Protein AF-A0AA38P451-F1 (afdb_monomer)

Solvent-accessible surface area (backbone atoms only — not comparable to full-atom values): 17849 Å² total; per-residue (Å²): 144,87,52,77,63,61,54,52,53,52,52,49,55,50,51,48,56,51,70,78,60,70,66,80,88,66,75,86,63,81,82,64,40,100,78,74,41,92,85,37,67,69,51,51,56,48,50,52,54,48,53,53,48,52,52,51,50,52,49,45,49,50,63,69,49,49,50,58,49,54,54,51,51,54,50,50,55,52,52,53,53,51,52,54,52,50,53,53,50,53,54,52,50,54,56,61,65,61,67,80,66,78,64,89,70,54,76,65,60,55,50,52,52,51,53,51,51,52,52,51,50,53,53,50,53,50,52,51,52,50,50,50,52,51,48,53,53,49,50,56,51,50,52,51,53,50,52,54,49,53,51,51,52,53,51,50,53,51,53,51,52,53,49,52,53,50,51,51,55,52,50,54,54,51,51,52,49,53,53,50,51,53,52,51,52,50,49,66,64,46,50,60,56,51,51,51,48,52,52,50,52,51,51,51,51,52,52,50,51,50,51,52,51,52,50,52,50,51,51,53,52,51,51,50,53,50,50,52,51,51,52,58,51,60,77,72,62,61,84,78,53,56,59,60,48,50,54,51,50,50,53,52,52,52,54,48,52,52,51,51,51,54,48,52,51,53,52,49,53,53,50,53,55,49,53,52,53,51,53,52,50,50,53,52,52,51,52,52,50,51,53,50,49,61,66,42,53,70,63,73,67,50,71,53,70,68,54,54,52,48,53,54,52,54,54,58,63,74,76,111

Organism: NCBI:txid153919

pLDDT: mean 81.7, std 15.9, range [42.28, 98.38]

Foldseek 3Di:
DDDPVVVVVVVVVVVVVVVVDDDDPDDPDPPQDPVNDPPDPVVVVVVVVVVVVVVVVVCCCVPVPVVVVVVVVVVVVVVVVVVVVVVVVVVVVVVVVVVPPPDPDDPVVVVVVVVVVVVVVVVVVVVVVVVVVVVVVVVVVVVVVVVVVVVVVVVVVVVVVVVVVVVVVVVVVVVVVVVVVVVVVVCVVCVVVVVVVVVVVVVVVVVVVVVVVVVVVVVVVVVVVVVVVVVVVVVPDDDVCVVVVVVVVVVVVVVVVVVVVVVVVVVVVVVVVVVVVVVVVVVVVVVVVVVVVVVCVVVVPPPPVVVVVVVVVVVVVVVD

Structure (mmCIF, N/CA/C/O backbone):
data_AF-A0AA38P451-F1
#
_entry.id   AF-A0AA38P451-F1
#
loop_
_atom_site.group_PDB
_atom_site.id
_atom_site.type_symbol
_atom_site.label_atom_id
_atom_site.label_alt_id
_atom_site.label_comp_id
_atom_site.label_asym_id
_atom_site.label_entity_id
_atom_site.label_seq_id
_atom_site.pdbx_PDB_ins_code
_atom_site.Cartn_x
_atom_site.Cartn_y
_atom_site.Cartn_z
_atom_site.occupancy
_atom_site.B_iso_or_equiv
_atom_site.auth_seq_id
_atom_site.auth_comp_id
_atom_site.auth_asym_id
_atom_site.auth_atom_id
_atom_site.pdbx_PDB_model_num
ATOM 1 N N . MET A 1 1 ? 53.266 7.407 -30.461 1.00 44.53 1 MET A N 1
ATOM 2 C CA . MET A 1 1 ? 52.003 6.671 -30.264 1.00 44.53 1 MET A CA 1
ATOM 3 C C . MET A 1 1 ? 51.045 7.228 -31.300 1.00 44.53 1 MET A C 1
ATOM 5 O O . MET A 1 1 ? 50.322 8.163 -31.000 1.00 44.53 1 MET A O 1
ATOM 9 N N . ASN A 1 2 ? 51.196 6.795 -32.555 1.00 46.75 2 ASN A N 1
ATOM 10 C CA . ASN A 1 2 ? 50.625 7.483 -33.723 1.00 46.75 2 ASN A CA 1
ATOM 11 C C . ASN A 1 2 ? 49.928 6.489 -34.673 1.00 46.75 2 ASN A C 1
ATOM 13 O O . ASN A 1 2 ? 49.938 6.703 -35.883 1.00 46.75 2 ASN A O 1
ATOM 17 N N . SER A 1 3 ? 49.383 5.380 -34.161 1.00 48.97 3 SER A N 1
ATOM 18 C CA . SER A 1 3 ? 48.507 4.520 -34.958 1.00 48.97 3 SER A CA 1
ATOM 19 C C . SER A 1 3 ? 47.044 4.849 -34.637 1.00 48.97 3 SER A C 1
ATOM 21 O O . SER A 1 3 ? 46.688 4.892 -33.459 1.00 48.97 3 SER A O 1
ATOM 23 N N . PRO A 1 4 ? 46.167 5.055 -35.635 1.00 56.78 4 PRO A N 1
ATOM 24 C CA . PRO A 1 4 ? 44.724 5.192 -35.414 1.00 56.78 4 PRO A CA 1
ATOM 25 C C . PRO A 1 4 ? 44.089 3.946 -34.764 1.00 56.78 4 PRO A C 1
ATOM 27 O O . PRO A 1 4 ? 42.971 4.025 -34.255 1.00 56.78 4 PRO A O 1
ATOM 30 N N . GLU A 1 5 ? 44.791 2.810 -34.747 1.00 63.78 5 GLU A N 1
ATOM 31 C CA . GLU A 1 5 ? 44.380 1.605 -34.016 1.00 63.78 5 GLU A CA 1
ATOM 32 C C . GLU A 1 5 ? 44.553 1.760 -32.497 1.00 63.78 5 GLU A C 1
ATOM 34 O O . GLU A 1 5 ? 43.654 1.374 -31.753 1.00 63.78 5 GLU A O 1
ATOM 39 N N . ASP A 1 6 ? 45.613 2.440 -32.042 1.00 59.38 6 ASP A N 1
ATOM 40 C CA . ASP A 1 6 ? 45.853 2.700 -30.614 1.00 59.38 6 ASP A CA 1
ATOM 41 C C . ASP A 1 6 ? 44.734 3.577 -30.020 1.00 59.38 6 ASP A C 1
ATOM 43 O O . ASP A 1 6 ? 44.313 3.394 -28.879 1.00 59.38 6 ASP A O 1
ATOM 47 N N . LEU A 1 7 ? 44.204 4.518 -30.813 1.00 58.81 7 LEU A N 1
ATOM 48 C CA . LEU A 1 7 ? 43.114 5.402 -30.394 1.00 58.81 7 LEU A CA 1
ATOM 49 C C . LEU A 1 7 ? 41.785 4.644 -30.260 1.00 58.81 7 LEU A C 1
ATOM 51 O O . LEU A 1 7 ? 41.026 4.889 -29.324 1.00 58.81 7 LEU A O 1
ATOM 55 N N . LYS A 1 8 ? 41.507 3.703 -31.172 1.00 68.31 8 LYS A N 1
ATOM 56 C CA . LYS A 1 8 ? 40.307 2.854 -31.108 1.00 68.31 8 LYS A CA 1
ATOM 57 C C . LYS A 1 8 ? 40.339 1.931 -29.897 1.00 68.31 8 LYS A C 1
ATOM 59 O O . LYS A 1 8 ? 39.314 1.759 -29.245 1.00 68.31 8 LYS A O 1
ATOM 64 N N . GLU A 1 9 ? 41.503 1.375 -29.585 1.00 69.62 9 GLU A N 1
ATOM 65 C CA . GLU A 1 9 ? 41.669 0.497 -28.430 1.00 69.62 9 GLU A CA 1
ATOM 66 C C . GLU A 1 9 ? 41.493 1.256 -27.109 1.00 69.62 9 GLU A C 1
ATOM 68 O O . GLU A 1 9 ? 40.793 0.787 -26.214 1.00 69.62 9 GLU A O 1
ATOM 73 N N . VAL A 1 10 ? 42.021 2.479 -27.021 1.00 68.88 10 VAL A N 1
ATOM 74 C CA . VAL A 1 10 ? 41.801 3.366 -25.871 1.00 68.88 10 VAL A CA 1
ATOM 75 C C . VAL A 1 10 ? 40.313 3.721 -25.730 1.00 68.88 10 VAL A C 1
ATOM 77 O O . VAL A 1 10 ? 39.751 3.567 -24.646 1.00 68.88 10 VAL A O 1
ATOM 80 N N . ILE A 1 11 ? 39.634 4.104 -26.819 1.00 70.88 11 ILE A N 1
ATOM 81 C CA . ILE A 1 11 ? 38.190 4.410 -26.805 1.00 70.88 11 ILE A CA 1
ATOM 82 C C . ILE A 1 11 ? 37.359 3.201 -26.348 1.00 70.88 11 ILE A C 1
ATOM 84 O O . ILE A 1 11 ? 36.443 3.367 -25.540 1.00 70.88 11 ILE A O 1
ATOM 88 N N . GLU A 1 12 ? 37.685 1.988 -26.799 1.00 71.25 12 GLU A N 1
ATOM 89 C CA . GLU A 1 12 ? 36.922 0.791 -26.433 1.00 71.25 12 GLU A CA 1
ATOM 90 C C . GLU A 1 12 ? 37.181 0.348 -24.986 1.00 71.25 12 GLU A C 1
ATOM 92 O O . GLU A 1 12 ? 36.238 -0.018 -24.285 1.00 71.25 12 GLU A O 1
ATOM 97 N N . GLN A 1 13 ? 38.415 0.476 -24.485 1.00 65.25 13 GLN A N 1
ATOM 98 C CA . GLN A 1 13 ? 38.730 0.234 -23.070 1.00 65.25 13 GLN A CA 1
ATOM 99 C C . GLN A 1 13 ? 37.970 1.197 -22.145 1.00 65.25 13 GLN A C 1
ATOM 101 O O . GLN A 1 13 ? 37.490 0.807 -21.079 1.00 65.25 13 GLN A O 1
ATOM 106 N N . LEU A 1 14 ? 37.808 2.450 -22.568 1.00 59.75 14 LEU A N 1
ATOM 107 C CA . LEU A 1 14 ? 37.079 3.468 -21.814 1.00 59.75 14 LEU A CA 1
ATOM 108 C C . LEU A 1 14 ? 35.569 3.244 -21.876 1.00 59.75 14 LEU A C 1
ATOM 110 O O . LEU A 1 14 ? 34.894 3.337 -20.850 1.00 59.75 14 LEU A O 1
ATOM 114 N N . ARG A 1 15 ? 35.040 2.859 -23.039 1.00 67.62 15 ARG A N 1
ATOM 115 C CA . ARG A 1 15 ? 33.644 2.439 -23.190 1.00 67.62 15 ARG A CA 1
ATOM 116 C C . ARG A 1 15 ? 33.331 1.239 -22.297 1.00 67.62 15 ARG A C 1
ATOM 118 O O . ARG A 1 15 ? 32.328 1.275 -21.588 1.00 67.62 15 ARG A O 1
ATOM 125 N N . GLN A 1 16 ? 34.215 0.239 -22.257 1.00 65.69 16 GLN A N 1
ATOM 126 C CA . GLN A 1 16 ? 34.093 -0.914 -21.364 1.00 65.69 16 GLN A CA 1
ATOM 127 C C . GLN A 1 16 ? 34.089 -0.498 -19.893 1.00 65.69 16 GLN A C 1
ATOM 129 O O . GLN A 1 16 ? 33.163 -0.877 -19.178 1.00 65.69 16 GLN A O 1
ATOM 134 N N . ALA A 1 17 ? 35.038 0.341 -19.465 1.00 53.88 17 ALA A N 1
ATOM 135 C CA . ALA A 1 17 ? 35.123 0.827 -18.087 1.00 53.88 17 ALA A CA 1
ATOM 136 C C . ALA A 1 17 ? 33.872 1.613 -17.652 1.00 53.88 17 ALA A C 1
ATOM 138 O O . ALA A 1 17 ? 33.407 1.451 -16.521 1.00 53.88 17 ALA A O 1
ATOM 139 N N . PHE A 1 18 ? 33.286 2.411 -18.553 1.00 54.56 18 PHE A N 1
ATOM 140 C CA . PHE A 1 18 ? 32.015 3.092 -18.303 1.00 54.56 18 PHE A CA 1
ATOM 141 C C . PHE A 1 18 ? 30.840 2.107 -18.262 1.00 54.56 18 PHE A C 1
ATOM 143 O O . PHE A 1 18 ? 30.055 2.147 -17.322 1.00 54.56 18 PHE A O 1
ATOM 150 N N . THR A 1 19 ? 30.731 1.167 -19.204 1.00 58.75 19 THR A N 1
ATOM 151 C CA . THR A 1 19 ? 29.622 0.191 -19.213 1.00 58.75 19 THR A CA 1
ATOM 152 C C . THR A 1 19 ? 29.650 -0.799 -18.048 1.00 58.75 19 THR A C 1
ATOM 154 O O . THR A 1 19 ? 28.591 -1.218 -17.590 1.00 58.75 19 THR A O 1
ATOM 157 N N . SER A 1 20 ? 30.827 -1.139 -17.513 1.00 54.91 20 SER A N 1
ATOM 158 C CA . SER A 1 20 ? 30.956 -2.031 -16.354 1.00 54.91 20 SER A CA 1
ATOM 159 C C . SER A 1 20 ? 30.764 -1.328 -15.004 1.00 54.91 20 SER A C 1
ATOM 161 O O . SER A 1 20 ? 30.737 -1.997 -13.974 1.00 54.91 20 SER A O 1
ATOM 163 N N . GLY A 1 21 ? 30.663 0.007 -14.991 1.00 49.66 21 GLY A N 1
ATOM 164 C CA . GLY A 1 21 ? 30.654 0.834 -13.778 1.00 49.66 21 GLY A CA 1
ATOM 165 C C . GLY A 1 21 ? 29.405 1.694 -13.564 1.00 49.66 21 GLY A C 1
ATOM 166 O O . GLY A 1 21 ? 29.376 2.461 -12.601 1.00 49.66 21 GLY A O 1
ATOM 167 N N . ILE A 1 22 ? 28.376 1.600 -14.415 1.00 45.06 22 ILE A N 1
ATOM 168 C CA . ILE A 1 22 ? 27.135 2.373 -14.239 1.00 45.06 22 ILE A CA 1
ATOM 169 C C . ILE A 1 22 ? 26.313 1.748 -13.106 1.00 45.06 22 ILE A C 1
ATOM 171 O O . ILE A 1 22 ? 25.453 0.892 -13.303 1.00 45.06 22 ILE A O 1
ATOM 175 N N . ALA A 1 23 ? 26.585 2.216 -11.889 1.00 44.81 23 ALA A N 1
ATOM 176 C CA . ALA A 1 23 ? 25.548 2.328 -10.878 1.00 44.81 23 ALA A CA 1
ATOM 177 C C . ALA A 1 23 ? 24.426 3.236 -11.427 1.00 44.81 23 ALA A C 1
ATOM 179 O O . ALA A 1 23 ? 24.714 4.154 -12.204 1.00 44.81 23 ALA A O 1
ATOM 180 N N . PRO A 1 24 ? 23.158 2.997 -11.059 1.00 42.38 24 PRO A N 1
ATOM 181 C CA . PRO A 1 24 ? 22.026 3.671 -11.675 1.00 42.38 24 PRO A CA 1
ATOM 182 C C . PRO A 1 24 ? 22.158 5.183 -11.501 1.00 42.38 24 PRO A C 1
ATOM 184 O O . PRO A 1 24 ? 22.421 5.664 -10.396 1.00 42.38 24 PRO A O 1
ATOM 187 N N . VAL A 1 25 ? 21.938 5.932 -12.583 1.00 44.12 25 VAL A N 1
ATOM 188 C CA . VAL A 1 25 ? 21.699 7.376 -12.529 1.00 44.12 25 VAL A CA 1
ATOM 189 C C . VAL A 1 25 ? 20.356 7.576 -11.827 1.00 44.12 25 VAL A C 1
ATOM 191 O O . VAL A 1 25 ? 19.312 7.727 -12.454 1.00 44.12 25 VAL A O 1
ATOM 194 N N . HIS A 1 26 ? 20.371 7.510 -10.499 1.00 42.44 26 HIS A N 1
ATOM 195 C CA . HIS A 1 26 ? 19.298 8.034 -9.680 1.00 42.44 26 HIS A CA 1
ATOM 196 C C . HIS A 1 26 ? 19.296 9.546 -9.889 1.00 42.44 26 HIS A C 1
ATOM 198 O O . HIS A 1 26 ? 20.286 10.226 -9.616 1.00 42.44 26 HIS A O 1
ATOM 204 N N . SER A 1 27 ? 18.181 10.066 -10.401 1.00 42.28 27 SER A N 1
ATOM 205 C CA . SER A 1 27 ? 17.846 11.484 -10.331 1.00 42.28 27 SER A CA 1
ATOM 206 C C . SER A 1 27 ? 18.205 12.005 -8.941 1.00 42.28 27 SER A C 1
ATOM 208 O O . SER A 1 27 ? 17.804 11.391 -7.952 1.00 42.28 27 SER A O 1
ATOM 210 N N . PHE A 1 28 ? 18.973 13.093 -8.876 1.00 45.44 28 PHE A N 1
ATOM 211 C CA . PHE A 1 28 ? 19.428 13.748 -7.650 1.00 45.44 28 PHE A CA 1
ATOM 212 C C . PHE A 1 28 ? 18.241 14.297 -6.838 1.00 45.44 28 PHE A C 1
ATOM 214 O O . PHE A 1 28 ? 18.052 15.504 -6.722 1.00 45.44 28 PHE A O 1
ATOM 221 N N . SER A 1 29 ? 17.421 13.416 -6.268 1.00 46.75 29 SER A N 1
ATOM 222 C CA . SER A 1 29 ? 16.585 13.739 -5.127 1.00 46.75 29 SER A CA 1
ATOM 223 C C . SER A 1 29 ? 17.544 14.129 -4.013 1.00 46.75 29 SER A C 1
ATOM 225 O O . SER A 1 29 ? 18.459 13.363 -3.700 1.00 46.75 29 SER A O 1
ATOM 227 N N . THR A 1 30 ? 17.372 15.338 -3.491 1.00 57.59 30 THR A N 1
ATOM 228 C CA . THR A 1 30 ? 18.021 15.901 -2.304 1.00 57.59 30 THR A CA 1
ATOM 229 C C . THR A 1 30 ? 18.496 14.796 -1.366 1.00 57.59 30 THR A C 1
ATOM 231 O O . THR A 1 30 ? 17.696 14.193 -0.655 1.00 57.59 30 THR A O 1
ATOM 234 N N . GLN A 1 31 ? 19.794 14.476 -1.420 1.00 68.06 31 GLN A N 1
ATOM 235 C CA . GLN A 1 31 ? 20.376 13.433 -0.585 1.00 68.06 31 GLN A CA 1
ATOM 236 C C . GLN A 1 31 ? 20.406 13.949 0.848 1.00 68.06 31 GLN A C 1
ATOM 238 O O . GLN A 1 31 ? 21.378 14.538 1.294 1.00 68.06 31 GLN A O 1
ATOM 243 N N . THR A 1 32 ? 19.312 13.798 1.578 1.00 68.81 32 THR A N 1
ATOM 244 C CA . THR A 1 32 ? 19.296 14.098 3.005 1.00 68.81 32 THR A CA 1
ATOM 245 C C . THR A 1 32 ? 20.143 13.058 3.727 1.00 68.81 32 THR A C 1
ATOM 247 O O . THR A 1 32 ? 20.023 11.861 3.462 1.00 68.81 32 THR A O 1
ATOM 250 N N . CYS A 1 33 ? 20.993 13.509 4.654 1.00 80.31 33 CYS A N 1
ATOM 251 C CA . CYS A 1 33 ? 21.697 12.636 5.595 1.00 80.31 33 CYS A CA 1
ATOM 252 C C . CYS A 1 33 ? 20.741 11.574 6.165 1.00 80.31 33 CYS A C 1
ATOM 254 O O . CYS A 1 33 ? 19.579 11.881 6.424 1.00 80.31 33 CYS A O 1
ATOM 256 N N . CYS A 1 34 ? 21.229 10.370 6.482 1.00 79.94 34 CYS A N 1
ATOM 257 C CA . CYS A 1 34 ? 20.459 9.345 7.212 1.00 79.94 34 CYS A CA 1
ATOM 258 C C . CYS A 1 34 ? 19.837 9.855 8.530 1.00 79.94 34 CYS A C 1
ATOM 260 O O . CYS A 1 34 ? 18.916 9.259 9.076 1.00 79.94 34 CYS A O 1
ATOM 262 N N . CYS A 1 35 ? 20.343 10.979 9.028 1.00 86.81 35 CYS A N 1
ATOM 263 C CA . CYS A 1 35 ? 19.898 11.699 10.202 1.00 86.81 35 CYS A CA 1
ATOM 264 C C . CYS A 1 35 ? 18.834 12.786 9.939 1.00 86.81 35 CYS A C 1
ATOM 266 O O . CYS A 1 35 ? 18.406 13.430 10.893 1.00 86.81 35 CYS A O 1
ATOM 268 N N . GLN A 1 36 ? 18.455 13.028 8.676 1.00 79.31 36 GLN A N 1
ATOM 269 C CA . GLN A 1 36 ? 17.524 14.070 8.200 1.00 79.31 36 GLN A CA 1
ATOM 270 C C . GLN A 1 36 ? 17.839 15.497 8.685 1.00 79.31 36 GLN A C 1
ATOM 272 O O . GLN A 1 36 ? 16.987 16.378 8.657 1.00 79.31 36 GLN A O 1
ATOM 277 N N . ARG A 1 37 ? 19.069 15.737 9.149 1.00 81.38 37 ARG A N 1
ATOM 278 C CA . ARG A 1 37 ? 19.554 17.066 9.521 1.00 81.38 37 ARG A CA 1
ATOM 279 C C . ARG A 1 37 ? 20.407 17.610 8.391 1.00 81.38 37 ARG A C 1
ATOM 281 O O . ARG A 1 37 ? 21.387 16.969 8.010 1.00 81.38 37 ARG A O 1
ATOM 288 N N . ASP A 1 38 ? 20.069 18.809 7.938 1.00 77.94 38 ASP A N 1
ATOM 289 C CA . ASP A 1 38 ? 20.806 19.505 6.881 1.00 77.94 38 ASP A CA 1
ATOM 290 C C . ASP A 1 38 ? 22.229 19.892 7.329 1.00 77.94 38 ASP A C 1
ATOM 292 O O . ASP A 1 38 ? 23.158 19.915 6.526 1.00 77.94 38 ASP A O 1
ATOM 296 N N . ASP A 1 39 ? 22.436 20.076 8.639 1.00 84.00 39 ASP A N 1
ATOM 297 C CA . ASP A 1 39 ? 23.728 20.423 9.249 1.00 84.00 39 ASP A CA 1
ATOM 298 C C . ASP A 1 39 ? 24.520 19.214 9.781 1.00 84.00 39 ASP A C 1
ATOM 300 O O . ASP A 1 39 ? 25.249 19.307 10.770 1.00 84.00 39 ASP A O 1
ATOM 304 N N . CYS A 1 40 ? 24.391 18.041 9.161 1.00 89.62 40 CYS A N 1
ATOM 305 C CA . CYS A 1 40 ? 25.230 16.907 9.540 1.00 89.62 40 CYS A CA 1
ATOM 306 C C . CYS A 1 40 ? 26.680 17.101 9.074 1.00 89.62 40 CYS A C 1
ATOM 308 O O . CYS A 1 40 ? 26.946 17.237 7.881 1.00 89.62 40 CYS A O 1
ATOM 310 N N . GLU A 1 41 ? 27.628 17.029 10.008 1.00 91.25 41 GLU A N 1
ATOM 311 C CA . GLU A 1 41 ? 29.064 17.167 9.733 1.00 91.25 41 GLU A CA 1
ATOM 312 C C . GLU A 1 41 ? 29.571 16.127 8.719 1.00 91.25 41 GLU A C 1
ATOM 314 O O . GLU A 1 41 ? 30.292 16.472 7.785 1.00 91.25 41 GLU A O 1
ATOM 319 N N . ASN A 1 42 ? 29.100 14.878 8.814 1.00 84.44 42 ASN A N 1
ATOM 320 C CA . ASN A 1 42 ? 29.436 13.827 7.847 1.00 84.44 42 ASN A CA 1
ATOM 321 C C . ASN A 1 42 ? 28.875 14.114 6.448 1.00 84.44 42 ASN A C 1
ATOM 323 O O . ASN A 1 42 ? 29.520 13.794 5.451 1.00 84.44 42 ASN A O 1
ATOM 327 N N . TYR A 1 43 ? 27.683 14.715 6.361 1.00 86.25 43 TYR A N 1
ATOM 328 C CA . TYR A 1 43 ? 27.084 15.076 5.077 1.00 86.25 43 TYR A CA 1
ATOM 329 C C . TYR A 1 43 ? 27.830 16.241 4.420 1.00 86.25 43 TYR A C 1
ATOM 331 O O . TYR A 1 43 ? 28.126 16.167 3.229 1.00 86.25 43 TYR A O 1
ATOM 339 N N . ARG A 1 44 ? 28.228 17.261 5.196 1.00 88.44 44 ARG A N 1
ATOM 340 C CA . ARG A 1 44 ? 29.099 18.343 4.704 1.00 88.44 44 ARG A CA 1
ATOM 341 C C . ARG A 1 44 ? 30.454 17.816 4.237 1.00 88.44 44 ARG A C 1
ATOM 343 O O . ARG A 1 44 ? 30.860 18.120 3.124 1.00 8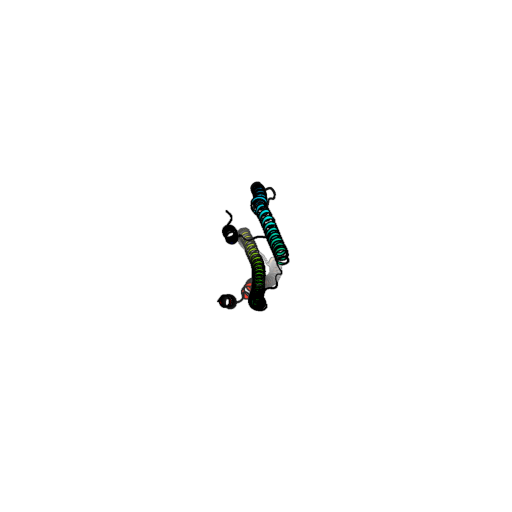8.44 44 ARG A O 1
ATOM 350 N N . GLY A 1 45 ? 31.103 16.957 5.027 1.00 88.50 45 GLY A N 1
ATOM 351 C CA . GLY A 1 45 ? 32.380 16.352 4.636 1.00 88.50 45 GLY A CA 1
ATOM 352 C C . GLY A 1 45 ? 32.281 15.537 3.341 1.00 88.50 45 GLY A C 1
ATOM 353 O O . GLY A 1 45 ? 33.184 15.574 2.505 1.00 88.50 45 GLY A O 1
ATOM 354 N N . TRP A 1 46 ? 31.161 14.841 3.132 1.00 87.12 46 TRP A N 1
ATOM 355 C CA . TRP A 1 46 ? 30.895 14.152 1.872 1.00 87.12 46 TRP A CA 1
ATOM 356 C C . TRP A 1 46 ? 30.643 15.122 0.707 1.00 87.12 46 TRP A C 1
ATOM 358 O O . TRP A 1 46 ? 31.206 14.918 -0.367 1.00 87.12 46 TRP A O 1
ATOM 368 N N . GLN A 1 47 ? 29.853 16.184 0.903 1.00 85.75 47 GLN A N 1
ATOM 369 C CA . GLN A 1 47 ? 29.609 17.202 -0.129 1.00 85.75 47 GLN A CA 1
ATOM 370 C C . GLN A 1 47 ? 30.894 17.915 -0.568 1.00 85.75 47 GLN A C 1
ATOM 372 O O . GLN A 1 47 ? 31.091 18.121 -1.768 1.00 85.75 47 GLN A O 1
ATOM 377 N N . ASP A 1 48 ? 31.781 18.244 0.371 1.00 89.75 48 ASP A N 1
ATOM 378 C CA . ASP A 1 48 ? 33.066 18.881 0.074 1.00 89.75 48 ASP A CA 1
ATOM 379 C C . ASP A 1 48 ? 33.958 17.950 -0.758 1.00 89.75 48 ASP A C 1
ATOM 381 O O . ASP A 1 48 ? 34.495 18.346 -1.796 1.00 89.75 48 ASP A O 1
ATOM 385 N N . MET A 1 49 ? 34.063 16.677 -0.359 1.00 88.50 49 MET A N 1
ATOM 386 C CA . MET A 1 49 ? 34.837 15.683 -1.107 1.00 88.50 49 MET A CA 1
ATOM 387 C C . MET A 1 49 ? 34.248 15.436 -2.501 1.00 88.50 49 MET A C 1
ATOM 389 O O . MET A 1 49 ? 34.989 15.325 -3.478 1.00 88.50 49 MET A O 1
ATOM 393 N N . ARG A 1 50 ? 32.917 15.379 -2.611 1.00 87.12 50 ARG A N 1
ATOM 394 C CA . ARG A 1 50 ? 32.216 15.231 -3.889 1.00 87.12 50 ARG A CA 1
ATOM 395 C C . ARG A 1 50 ? 32.505 16.407 -4.816 1.00 87.12 50 ARG A C 1
ATOM 397 O O . ARG A 1 50 ? 32.924 16.180 -5.945 1.00 87.12 50 ARG A O 1
ATOM 404 N N . SER A 1 51 ? 32.354 17.637 -4.328 1.00 85.19 51 SER A N 1
ATOM 405 C CA . SER A 1 51 ? 32.626 18.850 -5.110 1.00 85.19 51 SER A CA 1
ATOM 406 C C . SER A 1 51 ? 34.084 18.890 -5.581 1.00 85.19 51 SER A C 1
ATOM 408 O O . SER A 1 51 ? 34.361 19.192 -6.739 1.00 85.19 51 SER A O 1
ATOM 410 N N . HIS A 1 52 ? 35.025 18.489 -4.721 1.00 90.31 52 HIS A N 1
ATOM 411 C CA . HIS A 1 52 ? 36.441 18.407 -5.081 1.00 90.31 52 HIS A CA 1
ATOM 412 C C . HIS A 1 52 ? 36.730 17.354 -6.168 1.00 90.31 52 HIS A C 1
ATOM 414 O O . HIS A 1 52 ? 37.583 17.558 -7.036 1.00 90.31 52 HIS A O 1
ATOM 420 N N . LEU A 1 53 ? 36.030 16.215 -6.138 1.00 83.88 53 LEU A N 1
ATOM 421 C CA . LEU A 1 53 ? 36.133 15.189 -7.177 1.00 83.88 53 LEU A CA 1
ATOM 422 C C . LEU A 1 53 ? 35.481 15.636 -8.489 1.00 83.88 53 LEU A C 1
ATOM 424 O O . LEU A 1 53 ? 36.065 15.407 -9.545 1.00 83.88 53 LEU A O 1
ATOM 428 N N . GLU A 1 54 ? 34.326 16.301 -8.438 1.00 81.88 54 GLU A N 1
ATOM 429 C CA . GLU A 1 54 ? 33.654 16.872 -9.613 1.00 81.88 54 GLU A CA 1
ATOM 430 C C . GLU A 1 54 ? 34.544 17.909 -10.313 1.00 81.88 54 GLU A C 1
ATOM 432 O O . GLU A 1 54 ? 34.713 17.859 -11.534 1.00 81.88 54 GLU A O 1
ATOM 437 N N . GLU A 1 55 ? 35.194 18.791 -9.551 1.00 86.81 55 GLU A N 1
ATOM 438 C CA . GLU A 1 55 ? 36.161 19.758 -10.077 1.00 86.81 55 GLU A CA 1
ATOM 439 C C . GLU A 1 55 ? 37.347 19.049 -10.752 1.00 86.81 55 GLU A C 1
ATOM 441 O O . GLU A 1 55 ? 37.691 19.347 -11.899 1.00 86.81 55 GLU A O 1
ATOM 446 N N . LYS A 1 56 ? 37.936 18.043 -10.090 1.00 82.12 56 LYS A N 1
ATOM 447 C CA . LYS A 1 56 ? 39.049 17.265 -10.655 1.00 82.12 56 LYS A CA 1
ATOM 448 C C . LYS A 1 56 ? 38.664 16.502 -11.915 1.00 82.12 56 LYS A C 1
ATOM 450 O O . LYS A 1 56 ? 39.450 16.488 -12.857 1.00 82.12 56 LYS A O 1
ATOM 455 N N . ILE A 1 57 ? 37.488 15.878 -11.947 1.00 77.56 57 ILE A N 1
ATOM 456 C CA . ILE A 1 57 ? 36.981 15.156 -13.120 1.00 77.56 57 ILE A CA 1
ATOM 457 C C . ILE A 1 57 ? 36.749 16.134 -14.271 1.00 77.56 57 ILE A C 1
ATOM 459 O O . ILE A 1 57 ? 37.190 15.866 -15.384 1.00 77.56 57 ILE A O 1
ATOM 463 N N . THR A 1 58 ? 36.150 17.295 -14.000 1.00 77.56 58 THR A N 1
ATOM 464 C CA . THR A 1 58 ? 35.942 18.347 -15.005 1.00 77.56 58 THR A CA 1
ATOM 465 C C . THR A 1 58 ? 37.270 18.806 -15.606 1.00 77.56 58 THR A C 1
ATOM 467 O O . THR A 1 58 ? 37.403 18.892 -16.827 1.00 77.56 58 THR A O 1
ATOM 470 N N . ILE A 1 59 ? 38.289 19.026 -14.767 1.00 76.31 59 ILE A N 1
ATOM 471 C CA . ILE A 1 59 ? 39.637 19.389 -15.222 1.00 76.31 59 ILE A CA 1
ATOM 472 C C . ILE A 1 59 ? 40.273 18.252 -16.030 1.00 76.31 59 ILE A C 1
ATOM 474 O O . ILE A 1 59 ? 40.866 18.514 -17.072 1.00 76.31 59 ILE A O 1
ATOM 478 N N . MET A 1 60 ? 40.148 16.996 -15.595 1.00 72.56 60 MET A N 1
ATOM 479 C CA . MET A 1 60 ? 40.726 15.847 -16.300 1.00 72.56 60 MET A CA 1
ATOM 480 C C . MET A 1 60 ? 40.087 15.650 -17.674 1.00 72.56 60 MET A C 1
ATOM 482 O O . MET A 1 60 ? 40.798 15.492 -18.660 1.00 72.56 60 MET A O 1
ATOM 486 N N . ILE A 1 61 ? 38.758 15.716 -17.759 1.00 72.31 61 ILE A N 1
ATOM 487 C CA . ILE A 1 61 ? 38.022 15.596 -19.021 1.00 72.31 61 ILE A CA 1
ATOM 488 C C . ILE A 1 61 ? 38.375 16.772 -19.944 1.00 72.31 61 ILE A C 1
ATOM 490 O O . ILE A 1 61 ? 38.721 16.567 -21.107 1.00 72.31 61 ILE A O 1
ATOM 494 N N . GLY A 1 62 ? 38.384 18.003 -19.427 1.00 68.44 62 GLY A N 1
ATOM 495 C CA . GLY A 1 62 ? 38.738 19.185 -20.215 1.00 68.44 62 GLY A CA 1
ATOM 496 C C . GLY A 1 62 ? 40.190 19.188 -20.710 1.00 68.44 62 GLY A C 1
ATOM 497 O O . GLY A 1 62 ? 40.455 19.521 -21.862 1.00 68.44 62 GLY A O 1
ATOM 498 N N . ALA A 1 63 ? 41.148 18.820 -19.855 1.00 68.19 63 ALA A N 1
ATOM 499 C CA . ALA A 1 63 ? 42.574 18.938 -20.158 1.00 68.19 63 ALA A CA 1
ATOM 500 C C . ALA A 1 63 ? 43.166 17.715 -20.868 1.0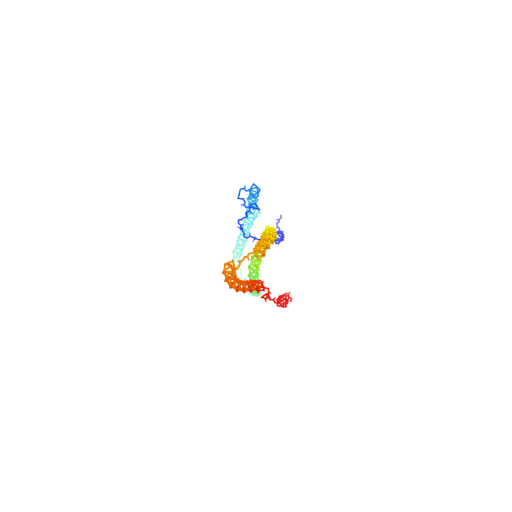0 68.19 63 ALA A C 1
ATOM 502 O O . ALA A 1 63 ? 44.044 17.886 -21.709 1.00 68.19 63 ALA A O 1
ATOM 503 N N . VAL A 1 64 ? 42.723 16.500 -20.529 1.00 67.25 64 VAL A N 1
ATOM 504 C CA . VAL A 1 64 ? 43.302 15.256 -21.067 1.00 67.25 64 VAL A CA 1
ATOM 505 C C . VAL A 1 64 ? 42.567 14.785 -22.322 1.00 67.25 64 VAL A C 1
ATOM 507 O O . VAL A 1 64 ? 43.181 14.128 -23.154 1.00 67.25 64 VAL A O 1
ATOM 510 N N . TRP A 1 65 ? 41.289 15.133 -22.497 1.00 59.06 65 TRP A N 1
ATOM 511 C CA . TRP A 1 65 ? 40.470 14.538 -23.558 1.00 59.06 65 TRP A CA 1
ATOM 512 C C . TRP A 1 65 ? 40.012 15.528 -24.617 1.00 59.06 65 TRP A C 1
ATOM 514 O O . TRP A 1 65 ? 40.189 15.263 -25.801 1.00 59.06 65 TRP A O 1
ATOM 524 N N . LEU A 1 66 ? 39.460 16.674 -24.215 1.00 65.81 66 LEU A N 1
ATOM 525 C CA . LEU A 1 66 ? 38.944 17.654 -25.174 1.00 65.81 66 LEU A CA 1
ATOM 526 C C . LEU A 1 66 ? 40.065 18.341 -25.961 1.00 65.81 66 LEU A C 1
ATOM 528 O O . LEU A 1 66 ? 40.023 18.354 -27.186 1.00 65.81 66 LEU A O 1
ATOM 532 N N . LYS A 1 67 ? 41.111 18.827 -25.282 1.00 67.56 67 LYS A N 1
ATOM 533 C CA . LYS A 1 67 ? 42.203 19.553 -25.954 1.00 67.56 67 LYS A CA 1
ATOM 534 C C . LYS A 1 67 ? 42.963 18.723 -27.001 1.00 67.56 67 LYS A C 1
ATOM 536 O O . LYS A 1 67 ? 43.125 19.215 -28.115 1.00 67.56 67 LYS A O 1
ATOM 541 N N . PRO A 1 68 ? 43.396 17.476 -26.723 1.00 68.31 68 PRO A N 1
ATOM 542 C CA . PRO A 1 68 ? 44.097 16.681 -27.734 1.00 68.31 68 PRO A CA 1
ATOM 543 C C . PRO A 1 68 ? 43.196 16.264 -28.902 1.00 68.31 68 PRO A C 1
ATOM 545 O O . PRO A 1 68 ? 43.676 16.116 -30.025 1.00 68.31 68 PRO A O 1
ATOM 548 N N . LEU A 1 69 ? 41.893 16.085 -28.655 1.00 64.81 69 LEU A N 1
ATOM 549 C CA . LEU A 1 69 ? 40.923 15.757 -29.698 1.00 64.81 69 LEU A CA 1
ATOM 550 C C . LEU A 1 69 ? 40.697 16.948 -30.639 1.00 64.81 69 LEU A C 1
ATOM 552 O O . LEU A 1 69 ? 40.716 16.770 -31.855 1.00 64.81 69 LEU A O 1
ATOM 556 N N . GLU A 1 70 ? 40.538 18.154 -30.089 1.00 71.94 70 GLU A N 1
ATOM 557 C CA . GLU A 1 70 ? 40.415 19.393 -30.867 1.00 71.94 70 GLU A CA 1
ATOM 558 C C . GLU A 1 70 ? 41.669 19.645 -31.718 1.00 71.94 70 GLU A C 1
ATOM 560 O O . GLU A 1 70 ? 41.562 19.894 -32.919 1.00 71.94 70 GLU A O 1
ATOM 565 N N . GLU A 1 71 ? 42.866 19.495 -31.140 1.00 72.00 71 GLU A N 1
ATOM 566 C CA . GLU A 1 71 ? 44.129 19.640 -31.876 1.00 72.00 71 GLU A CA 1
ATOM 567 C C . GLU A 1 71 ? 44.289 18.581 -32.981 1.00 72.00 71 GLU A C 1
ATOM 569 O O . GLU A 1 71 ? 44.724 18.898 -34.091 1.00 72.00 71 GLU A O 1
ATOM 574 N N . SER A 1 72 ? 43.906 17.326 -32.725 1.00 71.06 72 SER A N 1
ATOM 575 C CA . SER A 1 72 ? 43.942 16.268 -33.740 1.00 71.06 72 SER A CA 1
ATOM 576 C C . SER A 1 72 ? 42.962 16.529 -34.884 1.00 71.06 72 SER A C 1
ATOM 578 O O . SER A 1 72 ? 43.295 16.240 -36.033 1.00 71.06 72 SER A O 1
ATOM 580 N N . LEU A 1 73 ? 41.772 17.062 -34.597 1.00 69.25 73 LEU A N 1
ATOM 581 C CA . LEU A 1 73 ? 40.764 17.353 -35.618 1.00 69.25 73 LEU A CA 1
ATOM 582 C C . LEU A 1 73 ? 41.249 18.462 -36.564 1.00 69.25 73 LEU A C 1
ATOM 584 O O . LEU A 1 73 ? 41.187 18.304 -37.782 1.00 69.25 73 LEU A O 1
ATOM 588 N N . ILE A 1 74 ? 41.831 19.527 -36.005 1.00 78.06 74 ILE A N 1
ATOM 589 C CA . ILE A 1 74 ? 42.398 20.647 -36.771 1.00 78.06 74 ILE A CA 1
ATOM 590 C C . ILE A 1 74 ? 43.550 20.178 -37.673 1.00 78.06 74 ILE A C 1
ATOM 592 O O . ILE A 1 74 ? 43.635 20.576 -38.835 1.00 78.06 74 ILE A O 1
ATOM 596 N N . ASN A 1 75 ? 44.428 19.304 -37.171 1.00 74.38 75 ASN A N 1
ATOM 597 C CA . ASN A 1 75 ? 45.542 18.776 -37.964 1.00 74.38 75 ASN A CA 1
ATOM 598 C C . ASN A 1 75 ? 45.066 17.903 -39.137 1.00 74.38 75 ASN A C 1
ATOM 600 O O . ASN A 1 75 ? 45.625 17.991 -40.229 1.00 74.38 75 ASN A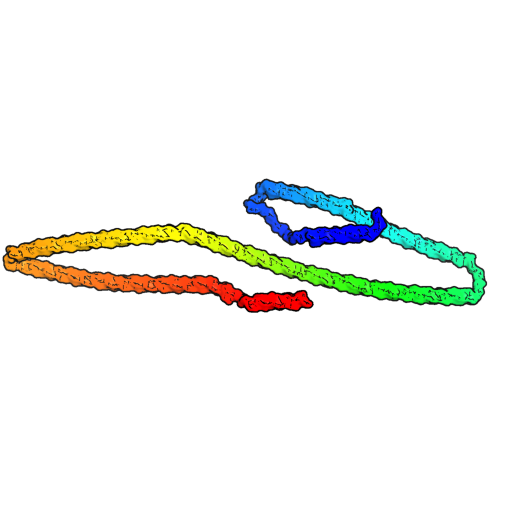 O 1
ATOM 604 N N . VAL A 1 76 ? 44.007 17.111 -38.944 1.00 71.75 76 VAL A N 1
ATOM 605 C CA . VAL A 1 76 ? 43.415 16.296 -40.017 1.00 71.75 76 VAL A CA 1
ATOM 606 C C . VAL A 1 76 ? 42.772 17.177 -41.091 1.00 71.75 76 VAL A C 1
ATOM 608 O O . VAL A 1 76 ? 42.980 16.934 -42.280 1.00 71.75 76 VAL A O 1
ATOM 611 N N . GLU A 1 77 ? 42.041 18.226 -40.705 1.00 71.56 77 GLU A N 1
ATOM 612 C CA . GLU A 1 77 ? 41.462 19.178 -41.663 1.00 71.56 77 GLU A CA 1
ATOM 613 C C . GLU A 1 77 ? 42.542 19.899 -42.488 1.00 71.56 77 GLU A C 1
ATOM 615 O O . GLU A 1 77 ? 42.410 20.032 -43.710 1.00 71.56 77 GLU A O 1
ATOM 620 N N . LEU A 1 78 ? 43.643 20.305 -41.847 1.00 77.81 78 LEU A N 1
ATOM 621 C CA . LEU A 1 78 ? 44.787 20.928 -42.520 1.00 77.81 78 LEU A CA 1
ATOM 622 C C . LEU A 1 78 ? 45.489 19.969 -43.490 1.00 77.81 78 LEU A C 1
ATOM 624 O O . LEU A 1 78 ? 45.818 20.365 -44.610 1.00 77.81 78 LEU A O 1
ATOM 628 N N . ASP A 1 79 ? 45.692 18.710 -43.102 1.00 77.25 79 ASP A N 1
ATOM 629 C CA . ASP A 1 79 ? 46.331 17.709 -43.961 1.00 77.25 79 ASP A CA 1
ATOM 630 C C . ASP A 1 79 ? 45.487 17.382 -45.198 1.00 77.25 79 ASP A C 1
ATOM 632 O O . ASP A 1 79 ? 46.024 17.301 -46.309 1.00 77.25 79 ASP A O 1
ATOM 636 N N . ILE A 1 80 ? 44.163 17.277 -45.044 1.00 76.19 80 ILE A N 1
ATOM 637 C CA . ILE A 1 80 ? 43.236 17.088 -46.169 1.00 76.19 80 ILE A CA 1
ATOM 638 C C . ILE A 1 80 ? 43.284 18.304 -47.107 1.00 76.19 80 ILE A C 1
ATOM 640 O O . ILE A 1 80 ? 43.406 18.143 -48.326 1.00 76.19 80 ILE A O 1
ATOM 644 N N . GLY A 1 81 ? 43.259 19.524 -46.558 1.00 77.69 81 GLY A N 1
ATOM 645 C CA . GLY A 1 81 ? 43.361 20.761 -47.339 1.00 77.69 81 GLY A CA 1
ATOM 646 C C . GLY A 1 81 ? 44.674 20.872 -48.125 1.00 77.69 81 GLY A C 1
ATOM 647 O O . GLY A 1 81 ? 44.677 21.222 -49.311 1.00 77.69 81 GLY A O 1
ATOM 648 N N . HIS A 1 82 ? 45.801 20.511 -47.508 1.00 79.56 82 HIS A N 1
ATOM 649 C CA . HIS A 1 82 ? 47.104 20.494 -48.174 1.00 79.56 82 HIS A CA 1
ATOM 650 C C . HIS A 1 82 ? 47.209 19.405 -49.248 1.00 79.56 82 HIS A C 1
ATOM 652 O O . HIS A 1 82 ? 47.777 19.664 -50.312 1.00 79.56 82 HIS A O 1
ATOM 658 N N . ALA A 1 83 ? 46.662 18.211 -49.009 1.00 76.44 83 ALA A N 1
ATOM 659 C CA . ALA A 1 83 ? 46.655 17.128 -49.992 1.00 76.44 83 ALA A CA 1
ATOM 660 C C . ALA A 1 83 ? 45.850 17.504 -51.246 1.00 76.44 83 ALA A C 1
ATOM 662 O O . ALA A 1 83 ? 46.330 17.320 -52.367 1.00 76.44 83 ALA A O 1
ATOM 663 N N . LEU A 1 84 ? 44.673 18.112 -51.065 1.00 76.44 84 LEU A N 1
ATOM 664 C CA . LEU A 1 84 ? 43.849 18.615 -52.167 1.00 76.44 84 LEU A CA 1
ATOM 665 C C . LEU A 1 84 ? 44.558 19.723 -52.955 1.00 76.44 84 LEU A C 1
ATOM 667 O O . LEU A 1 84 ? 44.526 19.725 -54.185 1.00 76.44 84 LEU A O 1
ATOM 671 N N . THR A 1 85 ? 45.249 20.631 -52.262 1.00 78.94 85 THR A N 1
ATOM 672 C CA . THR A 1 85 ? 45.981 21.736 -52.900 1.00 78.94 85 THR A CA 1
ATOM 673 C C . THR A 1 85 ? 47.151 21.233 -53.751 1.00 78.94 85 THR A C 1
ATOM 675 O O . THR A 1 85 ? 47.310 21.680 -54.887 1.00 78.94 85 THR A O 1
ATOM 678 N N . ARG A 1 86 ? 47.936 20.265 -53.249 1.00 76.88 86 ARG A N 1
ATOM 679 C CA . ARG A 1 86 ? 49.032 19.644 -54.019 1.00 76.88 86 ARG A CA 1
ATOM 680 C C . ARG A 1 86 ? 48.513 18.913 -55.251 1.00 76.88 86 ARG A C 1
ATOM 682 O O . ARG A 1 86 ? 49.020 19.129 -56.343 1.00 76.88 86 ARG A O 1
ATOM 689 N N . HIS A 1 87 ? 47.445 18.132 -55.097 1.00 75.50 87 HIS A N 1
ATOM 690 C CA . HIS A 1 87 ? 46.826 17.427 -56.218 1.00 75.50 87 HIS A CA 1
ATOM 691 C C . HIS A 1 87 ? 46.332 18.395 -57.306 1.00 75.50 87 HIS A C 1
ATOM 693 O O . HIS A 1 87 ? 46.436 18.114 -58.499 1.00 75.50 87 HIS A O 1
ATOM 699 N N . TYR A 1 88 ? 45.801 19.557 -56.916 1.00 73.62 88 TYR A N 1
ATOM 700 C CA . TYR A 1 88 ? 45.367 20.575 -57.871 1.00 73.62 88 TYR A CA 1
ATOM 701 C C . TYR A 1 88 ? 46.548 21.228 -58.605 1.00 73.62 88 TYR A C 1
ATOM 703 O O . TYR A 1 88 ? 46.461 21.468 -59.808 1.00 73.62 88 TYR A O 1
ATOM 711 N N . GLN A 1 89 ? 47.662 21.481 -57.912 1.00 78.06 89 GLN A N 1
ATOM 712 C CA . GLN A 1 89 ? 48.886 22.006 -58.526 1.00 78.06 89 GLN A CA 1
ATOM 713 C C . GLN A 1 89 ? 49.510 21.014 -59.514 1.00 78.06 89 GLN A C 1
ATOM 715 O O . GLN A 1 89 ? 49.843 21.417 -60.627 1.00 78.06 89 GLN A O 1
ATOM 720 N N . ASP A 1 90 ? 49.573 19.728 -59.165 1.00 77.12 90 ASP A N 1
ATOM 721 C CA . ASP A 1 90 ? 50.097 18.683 -60.052 1.00 77.12 90 ASP A CA 1
ATOM 722 C C . ASP A 1 90 ? 49.273 18.568 -61.346 1.00 77.12 90 ASP A C 1
ATOM 724 O O . ASP A 1 90 ? 49.829 18.463 -62.439 1.00 77.12 90 ASP A O 1
ATOM 728 N N . LEU A 1 91 ? 47.940 18.667 -61.252 1.00 73.00 91 LEU A N 1
ATOM 729 C CA . LEU A 1 91 ? 47.056 18.666 -62.424 1.00 73.00 91 LEU A CA 1
ATOM 730 C C . LEU A 1 91 ? 47.253 19.891 -63.326 1.00 73.00 91 LEU A C 1
ATOM 732 O O . LEU A 1 91 ? 47.198 19.775 -64.553 1.00 73.00 91 LEU A O 1
ATOM 736 N N . VAL A 1 92 ? 47.458 21.072 -62.736 1.00 75.00 92 VAL A N 1
ATOM 737 C CA . VAL A 1 92 ? 47.715 22.307 -63.493 1.00 75.00 92 VAL A CA 1
ATOM 738 C C . VAL A 1 92 ? 49.068 22.226 -64.198 1.00 75.00 92 VAL A C 1
ATOM 740 O O . VAL A 1 92 ? 49.157 22.583 -65.371 1.00 75.00 92 VAL A O 1
ATOM 743 N N . GLN A 1 93 ? 50.088 21.698 -63.521 1.00 74.38 93 GLN A N 1
ATOM 744 C CA . GLN A 1 93 ? 51.436 21.581 -64.066 1.00 74.38 93 GLN A CA 1
ATOM 745 C C . GLN A 1 93 ? 51.527 20.545 -65.197 1.00 74.38 93 GLN A C 1
ATOM 747 O O . GLN A 1 93 ? 52.102 20.827 -66.250 1.00 74.38 93 GLN A O 1
ATOM 752 N N . GLN A 1 94 ? 50.850 19.401 -65.055 1.00 65.62 94 GLN A N 1
ATOM 753 C CA . GLN A 1 94 ? 50.723 18.425 -66.142 1.00 65.62 94 GLN A CA 1
ATOM 754 C C . GLN A 1 94 ? 50.015 19.018 -67.367 1.00 65.62 94 GLN A C 1
ATOM 756 O O . GLN A 1 94 ? 50.419 18.757 -68.500 1.00 65.62 94 GLN A O 1
ATOM 761 N N . ARG A 1 95 ? 48.991 19.861 -67.177 1.00 62.25 95 ARG A N 1
ATOM 762 C CA . ARG A 1 95 ? 48.299 20.506 -68.303 1.00 62.25 95 ARG A CA 1
ATOM 763 C C . ARG A 1 95 ? 49.215 21.477 -69.059 1.00 62.25 95 ARG A C 1
ATOM 765 O O . ARG A 1 95 ? 49.183 21.479 -70.284 1.00 62.25 95 ARG A O 1
ATOM 772 N N . THR A 1 96 ? 50.055 22.244 -68.363 1.00 60.88 96 THR A N 1
ATOM 773 C CA . THR A 1 96 ? 50.992 23.185 -69.005 1.00 60.88 96 THR A CA 1
ATOM 774 C C . THR A 1 96 ? 52.136 22.494 -69.748 1.00 60.88 96 THR A C 1
ATOM 776 O O . THR A 1 96 ? 52.537 22.958 -70.809 1.00 60.88 96 THR A O 1
ATOM 779 N N . GLU A 1 97 ? 52.629 21.357 -69.251 1.00 57.72 97 GLU A N 1
ATOM 780 C CA . GLU A 1 97 ? 53.734 20.620 -69.889 1.00 57.72 97 GLU A CA 1
ATOM 781 C C . GLU A 1 97 ? 53.293 19.861 -71.156 1.00 57.72 97 GLU A C 1
ATOM 783 O O . GLU A 1 97 ? 54.106 19.595 -72.041 1.00 57.72 97 GLU A O 1
ATOM 788 N N . THR A 1 98 ? 51.998 19.556 -71.292 1.00 55.50 98 THR A N 1
ATOM 789 C CA . THR A 1 98 ? 51.471 18.810 -72.449 1.00 55.50 98 THR A CA 1
ATOM 790 C C . THR A 1 98 ? 51.148 19.714 -73.654 1.00 55.50 98 THR A C 1
ATOM 792 O O . THR A 1 98 ? 51.040 19.226 -74.777 1.00 55.50 98 THR A O 1
ATOM 795 N N . GLU A 1 99 ? 51.017 21.034 -73.469 1.00 54.22 99 GLU A N 1
ATOM 796 C CA . GLU A 1 99 ? 50.645 21.965 -74.551 1.00 54.22 99 GLU A CA 1
ATOM 797 C C . GLU A 1 99 ? 51.833 22.386 -75.449 1.00 54.22 99 GLU A C 1
ATOM 799 O O . GLU A 1 99 ? 51.617 22.732 -76.613 1.00 54.22 99 GLU A O 1
ATOM 804 N N . GLU A 1 100 ? 53.086 22.277 -74.981 1.00 51.69 100 GLU A N 1
ATOM 805 C CA . GLU A 1 100 ? 54.285 22.726 -75.722 1.00 51.69 100 GLU A CA 1
ATOM 806 C C . GLU A 1 100 ? 54.926 21.669 -76.655 1.00 51.69 100 GLU A C 1
ATOM 808 O O . GLU A 1 100 ? 55.821 22.001 -77.431 1.00 51.69 100 GLU A O 1
ATOM 813 N N . SER A 1 101 ? 54.459 20.412 -76.662 1.00 50.44 101 SER A N 1
ATOM 814 C CA . SER A 1 101 ? 54.996 19.322 -77.514 1.00 50.44 101 SER A CA 1
ATOM 815 C C . SER A 1 101 ? 53.985 18.744 -78.514 1.00 50.44 101 SER A C 1
ATOM 817 O O . SER A 1 101 ? 53.966 17.546 -78.788 1.00 50.44 101 SER A O 1
ATOM 819 N N . ASN A 1 102 ? 53.160 19.595 -79.128 1.00 48.06 102 ASN A N 1
ATOM 820 C CA . ASN A 1 102 ? 52.286 19.190 -80.236 1.00 48.06 102 ASN A CA 1
ATOM 821 C C . ASN A 1 102 ? 53.061 19.075 -81.567 1.00 48.06 102 ASN A C 1
ATOM 823 O O . ASN A 1 102 ? 52.872 19.858 -82.498 1.00 48.06 102 ASN A O 1
ATOM 827 N N . LEU A 1 103 ? 53.937 18.071 -81.666 1.00 57.91 103 LEU A N 1
ATOM 828 C CA . LEU A 1 103 ? 54.299 17.465 -82.952 1.00 57.91 103 LEU A CA 1
ATOM 829 C C . LEU A 1 103 ? 53.139 16.554 -83.391 1.00 57.91 103 LEU A C 1
ATOM 831 O O . LEU A 1 103 ? 52.513 15.928 -82.535 1.00 57.91 103 LEU A O 1
ATOM 835 N N . PRO A 1 104 ? 52.827 16.447 -84.695 1.00 51.50 104 PRO A N 1
ATOM 836 C CA . PRO A 1 104 ? 51.736 15.606 -85.166 1.00 51.50 104 PRO A CA 1
ATOM 837 C C . PRO A 1 104 ? 52.121 14.133 -84.974 1.00 51.50 104 PRO A C 1
ATOM 839 O O . PRO A 1 104 ? 52.744 13.526 -85.844 1.00 51.50 104 PRO A O 1
ATOM 842 N N . MET A 1 105 ? 51.780 13.567 -83.812 1.00 56.31 105 MET A N 1
ATOM 843 C CA . MET A 1 105 ? 51.806 12.123 -83.596 1.00 56.31 105 MET A CA 1
ATOM 844 C C . MET A 1 105 ? 50.931 11.450 -84.654 1.00 56.31 105 MET A C 1
ATOM 846 O O . MET A 1 105 ? 49.864 11.958 -85.021 1.00 56.31 105 MET A O 1
ATOM 850 N N . GLY A 1 106 ? 51.419 10.324 -85.177 1.00 59.31 106 GLY A N 1
ATOM 851 C CA . GLY A 1 106 ? 50.745 9.566 -86.221 1.00 59.31 106 GLY A CA 1
ATOM 852 C C . GLY A 1 106 ? 49.317 9.204 -85.813 1.00 59.31 106 GLY A C 1
ATOM 853 O O . GLY A 1 106 ? 49.023 8.961 -84.645 1.00 59.31 106 GLY A O 1
ATOM 854 N N . VAL A 1 107 ? 48.415 9.156 -86.793 1.00 69.31 107 VAL A N 1
ATOM 855 C CA . VAL A 1 107 ? 46.990 8.832 -86.593 1.00 69.31 107 VAL A CA 1
ATOM 856 C C . VAL A 1 107 ? 46.796 7.509 -85.827 1.00 69.31 107 VAL A C 1
ATOM 858 O O . VAL A 1 107 ? 45.817 7.368 -85.097 1.00 69.31 107 VAL A O 1
ATOM 861 N N . GLU A 1 108 ? 47.740 6.569 -85.939 1.00 75.00 108 GLU A N 1
ATOM 862 C CA . GLU A 1 108 ? 47.722 5.282 -85.230 1.00 75.00 108 GLU A CA 1
ATOM 863 C C . GLU A 1 108 ? 47.983 5.407 -83.716 1.00 75.00 108 GLU A C 1
ATOM 865 O O . GLU A 1 108 ? 47.246 4.801 -82.937 1.00 75.00 108 GLU A O 1
ATOM 870 N N . ASP A 1 109 ? 48.936 6.237 -83.277 1.00 78.31 109 ASP A N 1
ATOM 871 C CA . ASP A 1 109 ? 49.234 6.435 -81.845 1.00 78.31 109 ASP A CA 1
ATOM 872 C C . ASP A 1 109 ? 48.062 7.112 -81.121 1.00 78.31 109 ASP A C 1
ATOM 874 O O . ASP A 1 109 ? 47.669 6.712 -80.021 1.00 78.31 109 ASP A O 1
ATOM 878 N N . ASN A 1 110 ? 47.415 8.071 -81.792 1.00 80.12 110 ASN A N 1
ATOM 879 C CA . ASN A 1 110 ? 46.205 8.715 -81.283 1.00 80.12 110 ASN A CA 1
ATOM 880 C C . ASN A 1 110 ? 45.061 7.703 -81.100 1.00 80.12 110 ASN A C 1
ATOM 882 O O . ASN A 1 110 ? 44.307 7.786 -80.132 1.00 80.12 110 ASN A O 1
ATOM 886 N N . GLN A 1 111 ? 44.931 6.721 -81.998 1.00 84.50 111 GLN A N 1
ATOM 887 C CA . GLN A 1 111 ? 43.884 5.704 -81.902 1.00 84.50 111 GLN A CA 1
ATOM 888 C C . GLN A 1 111 ? 44.107 4.756 -80.712 1.00 84.50 111 GLN A C 1
ATOM 890 O O . GLN A 1 111 ? 43.143 4.396 -80.027 1.00 84.50 111 GLN A O 1
ATOM 895 N N . VAL A 1 112 ? 45.362 4.382 -80.433 1.00 88.12 112 VAL A N 1
ATOM 896 C CA . VAL A 1 112 ? 45.722 3.577 -79.254 1.00 88.12 112 VAL A CA 1
ATOM 897 C C . VAL A 1 112 ? 45.412 4.350 -77.973 1.00 88.12 112 VAL A C 1
ATOM 899 O O . VAL A 1 112 ? 44.688 3.834 -77.119 1.00 88.12 112 VAL A O 1
ATOM 902 N N . GLN A 1 113 ? 45.837 5.612 -77.880 1.00 89.75 113 GLN A N 1
ATOM 903 C CA . GLN A 1 113 ? 45.572 6.463 -76.718 1.00 89.75 113 GLN A CA 1
ATOM 904 C C . GLN A 1 113 ? 44.067 6.668 -76.477 1.00 89.75 113 GLN A C 1
ATOM 906 O O . GLN A 1 113 ? 43.600 6.571 -75.343 1.00 89.75 113 GLN A O 1
ATOM 911 N N . ILE A 1 114 ? 43.275 6.876 -77.536 1.00 89.56 114 ILE A N 1
ATOM 912 C CA . ILE A 1 114 ? 41.809 6.959 -77.433 1.00 89.56 114 ILE A CA 1
ATOM 913 C C . ILE A 1 114 ? 41.235 5.655 -76.862 1.00 89.56 114 ILE A C 1
ATOM 915 O O . ILE A 1 114 ? 40.371 5.697 -75.985 1.00 89.56 114 ILE A O 1
ATOM 919 N N . SER A 1 115 ? 41.714 4.494 -77.316 1.00 93.44 115 SER A N 1
ATOM 920 C CA . SER A 1 115 ? 41.228 3.200 -76.823 1.00 93.44 115 SER A CA 1
ATOM 921 C C . SER A 1 115 ? 41.570 2.955 -75.346 1.00 93.44 115 SER A C 1
ATOM 923 O O . SER A 1 115 ? 40.720 2.480 -74.586 1.00 93.44 115 SER A O 1
ATOM 925 N N . GLU A 1 116 ? 42.768 3.351 -74.905 1.00 93.88 116 GLU A N 1
ATOM 926 C CA . GLU A 1 116 ? 43.188 3.275 -73.504 1.00 93.88 116 GLU A CA 1
ATOM 927 C C . GLU A 1 116 ? 42.380 4.225 -72.619 1.00 93.88 116 GLU A C 1
ATOM 929 O O . GLU A 1 116 ? 41.912 3.823 -71.552 1.00 93.88 116 GLU A O 1
ATOM 934 N N . LEU A 1 117 ? 42.143 5.456 -73.081 1.00 93.88 117 LEU A N 1
ATOM 935 C CA . LEU A 1 117 ? 41.307 6.427 -72.377 1.00 93.88 117 LEU A CA 1
ATOM 936 C C . LEU A 1 117 ? 39.861 5.940 -72.241 1.00 93.88 117 LEU A C 1
ATOM 938 O O . LEU A 1 117 ? 39.271 6.086 -71.171 1.00 93.88 117 LEU A O 1
ATOM 942 N N . ILE A 1 118 ? 39.293 5.309 -73.275 1.00 95.56 118 ILE A N 1
ATOM 943 C CA . ILE A 1 118 ? 37.953 4.706 -73.203 1.00 95.56 118 ILE A CA 1
ATOM 944 C C . ILE A 1 118 ? 37.921 3.592 -72.155 1.00 95.56 118 ILE A C 1
ATOM 946 O O . ILE A 1 118 ? 37.008 3.556 -71.329 1.00 95.56 118 ILE A O 1
ATOM 950 N N . LYS A 1 119 ? 38.922 2.706 -72.146 1.00 96.50 119 LYS A N 1
ATOM 951 C CA . LYS A 1 119 ? 39.012 1.630 -71.153 1.00 96.50 119 LYS A CA 1
ATOM 952 C C . LYS A 1 119 ? 39.151 2.190 -69.738 1.00 96.50 119 LYS A C 1
ATOM 954 O O . LYS A 1 119 ? 38.423 1.777 -68.839 1.00 96.50 119 LYS A O 1
ATOM 959 N N . ARG A 1 120 ? 40.029 3.178 -69.545 1.00 95.69 120 ARG A N 1
ATOM 960 C CA . ARG A 1 120 ? 40.232 3.815 -68.241 1.00 95.69 120 ARG A CA 1
ATOM 961 C C . ARG A 1 120 ? 38.970 4.520 -67.758 1.00 95.69 120 ARG A C 1
ATOM 963 O O . ARG A 1 120 ? 38.637 4.397 -66.584 1.00 95.69 120 ARG A O 1
ATOM 970 N N . LYS A 1 121 ? 38.249 5.204 -68.651 1.00 95.81 121 LYS A N 1
ATOM 971 C CA . LYS A 1 121 ? 36.944 5.803 -68.355 1.00 95.81 121 LYS A CA 1
ATOM 972 C C . LYS A 1 121 ? 35.943 4.744 -67.893 1.00 95.81 121 LYS A C 1
ATOM 974 O O . LYS A 1 121 ? 35.332 4.931 -66.850 1.00 95.81 121 LYS A O 1
ATOM 979 N N . GLN A 1 122 ? 35.818 3.627 -68.610 1.00 97.50 122 GLN A N 1
ATOM 980 C CA . GLN A 1 122 ? 34.913 2.539 -68.220 1.00 97.50 122 GLN A CA 1
ATOM 981 C C . GLN A 1 122 ? 35.273 1.939 -66.853 1.00 97.50 122 GLN A C 1
ATOM 983 O O . GLN A 1 122 ? 34.386 1.641 -66.057 1.00 97.50 122 GLN A O 1
ATOM 988 N N . ASP A 1 123 ? 36.563 1.775 -66.555 1.00 96.88 123 ASP A N 1
ATOM 989 C CA . ASP A 1 123 ? 37.005 1.270 -65.252 1.00 96.88 123 ASP A CA 1
ATOM 990 C C . ASP A 1 123 ? 36.731 2.276 -64.125 1.00 96.88 123 ASP A C 1
ATOM 992 O O . ASP A 1 123 ? 36.283 1.878 -63.050 1.00 96.88 123 ASP A O 1
ATOM 996 N N . LEU A 1 124 ? 36.932 3.576 -64.371 1.00 96.00 124 LEU A N 1
ATOM 997 C CA . LEU A 1 124 ? 36.580 4.635 -63.419 1.00 96.00 124 LEU A CA 1
ATOM 998 C C . LEU A 1 124 ? 35.064 4.723 -63.195 1.00 96.00 124 LEU A C 1
ATOM 1000 O O . LEU A 1 124 ? 34.633 4.847 -62.055 1.00 96.00 124 LEU A O 1
ATOM 1004 N N . GLU A 1 125 ? 34.250 4.594 -64.245 1.00 96.19 125 GLU A N 1
ATOM 1005 C CA . GLU A 1 125 ? 32.785 4.545 -64.136 1.00 96.19 125 GLU A CA 1
ATOM 1006 C C . GLU A 1 125 ? 32.325 3.335 -63.308 1.00 96.19 125 GLU A C 1
ATOM 1008 O O . GLU A 1 125 ? 31.439 3.460 -62.464 1.00 96.19 125 GLU A O 1
ATOM 1013 N N . ARG A 1 126 ? 32.960 2.166 -63.477 1.00 98.00 126 ARG A N 1
ATOM 1014 C CA . ARG A 1 126 ? 32.690 0.986 -62.636 1.00 98.00 126 ARG A CA 1
ATOM 1015 C C . ARG A 1 126 ? 33.073 1.215 -61.177 1.00 98.00 126 ARG A C 1
ATOM 1017 O O . ARG A 1 126 ? 32.285 0.874 -60.300 1.00 98.00 126 ARG A O 1
ATOM 1024 N N . GLN A 1 127 ? 34.252 1.781 -60.919 1.00 97.38 127 GLN A N 1
ATOM 1025 C CA . GLN A 1 127 ? 34.708 2.081 -59.558 1.00 97.38 127 GLN A CA 1
ATOM 1026 C C . GLN A 1 127 ? 33.796 3.101 -58.874 1.00 97.38 127 GLN A C 1
ATOM 1028 O O . GLN A 1 127 ? 33.444 2.911 -57.713 1.00 97.38 127 GLN A O 1
ATOM 1033 N N . LEU A 1 128 ? 33.359 4.133 -59.599 1.00 96.62 128 LEU A N 1
ATOM 1034 C CA . LEU A 1 128 ? 32.411 5.123 -59.096 1.00 96.62 128 LEU A CA 1
ATOM 1035 C C . LEU A 1 128 ? 31.062 4.483 -58.751 1.00 96.62 128 LEU A C 1
ATOM 1037 O O . LEU A 1 128 ? 30.555 4.695 -57.655 1.00 96.62 128 LEU A O 1
ATOM 1041 N N . ASN A 1 129 ? 30.509 3.656 -59.641 1.00 97.06 129 ASN A N 1
ATOM 1042 C CA . ASN A 1 129 ? 29.250 2.956 -59.379 1.00 97.06 129 ASN A CA 1
ATOM 1043 C C . ASN A 1 129 ? 29.368 2.000 -58.183 1.00 97.06 129 ASN A C 1
ATOM 1045 O O . ASN A 1 129 ? 28.465 1.937 -57.356 1.00 97.06 129 ASN A O 1
ATOM 1049 N N . GLN A 1 130 ? 30.489 1.283 -58.054 1.00 97.38 130 GLN A N 1
ATOM 1050 C CA . GLN A 1 130 ? 30.747 0.422 -56.900 1.00 97.38 130 GLN A CA 1
ATOM 1051 C C . GLN A 1 130 ? 30.841 1.230 -55.600 1.00 97.38 130 GLN A C 1
ATOM 1053 O O . GLN A 1 130 ? 30.242 0.837 -54.602 1.00 97.38 130 GLN A O 1
ATOM 1058 N N . ALA A 1 131 ? 31.563 2.354 -55.606 1.00 96.62 131 ALA A N 1
ATOM 1059 C CA . ALA A 1 131 ? 31.662 3.242 -54.452 1.00 96.62 131 ALA A CA 1
ATOM 1060 C C . ALA A 1 131 ? 30.297 3.838 -54.074 1.00 96.62 131 ALA A C 1
ATOM 1062 O O . ALA A 1 131 ? 29.980 3.897 -52.890 1.00 96.62 131 ALA A O 1
ATOM 1063 N N . SER A 1 132 ? 29.470 4.201 -55.062 1.00 97.81 132 SER A N 1
ATOM 1064 C CA . SER A 1 132 ? 28.096 4.668 -54.840 1.00 97.81 132 SER A CA 1
ATOM 1065 C C . SER A 1 132 ? 27.246 3.600 -54.154 1.00 97.81 132 SER A C 1
ATOM 1067 O O . SER A 1 132 ? 26.652 3.875 -53.123 1.00 97.81 132 SER A O 1
ATOM 1069 N N . VAL A 1 133 ? 27.258 2.358 -54.652 1.00 98.19 133 VAL A N 1
ATOM 1070 C CA . VAL A 1 133 ? 26.503 1.252 -54.035 1.00 98.19 133 VAL A CA 1
ATOM 1071 C C . VAL A 1 133 ? 26.994 0.958 -52.615 1.00 98.19 133 VAL A C 1
ATOM 1073 O O . VAL A 1 133 ? 26.189 0.689 -51.729 1.00 98.19 133 VAL A O 1
ATOM 1076 N N . LEU A 1 134 ? 28.307 1.013 -52.372 1.00 97.56 134 LEU A N 1
ATOM 1077 C CA . LEU A 1 134 ? 28.853 0.853 -51.022 1.00 97.56 134 LEU A CA 1
ATOM 1078 C C . LEU A 1 134 ? 28.416 1.989 -50.089 1.00 97.56 134 LEU A C 1
ATOM 1080 O O . LEU A 1 134 ? 28.147 1.726 -48.920 1.00 97.56 134 LEU A O 1
ATOM 1084 N N . ASN A 1 135 ? 28.323 3.222 -50.591 1.00 97.25 135 ASN A N 1
ATOM 1085 C CA . ASN A 1 135 ? 27.798 4.346 -49.825 1.00 97.25 135 ASN A CA 1
ATOM 1086 C C . ASN A 1 135 ? 26.323 4.131 -49.458 1.00 97.25 135 ASN A C 1
ATOM 1088 O O . ASN A 1 135 ? 25.984 4.256 -48.288 1.00 97.25 135 ASN A O 1
ATOM 1092 N N . ASP A 1 136 ? 25.493 3.698 -50.410 1.00 97.69 136 ASP A N 1
ATOM 1093 C CA . ASP A 1 136 ? 24.071 3.415 -50.171 1.00 97.69 136 ASP A CA 1
ATOM 1094 C C . ASP A 1 136 ? 23.879 2.274 -49.151 1.00 97.69 136 ASP A C 1
ATOM 1096 O O . ASP A 1 136 ? 23.023 2.341 -48.269 1.00 97.69 136 ASP A O 1
ATOM 1100 N N . ILE A 1 137 ? 24.706 1.221 -49.226 1.00 97.94 137 ILE A N 1
ATOM 1101 C CA . ILE A 1 137 ? 24.694 0.117 -48.250 1.00 97.94 137 ILE A CA 1
ATOM 1102 C C . ILE A 1 137 ? 25.106 0.613 -46.859 1.00 97.94 137 ILE A C 1
ATOM 1104 O O . ILE A 1 137 ? 24.519 0.193 -45.857 1.00 97.94 137 ILE A O 1
ATOM 1108 N N . ASN A 1 138 ? 26.110 1.488 -46.778 1.00 96.56 138 ASN A N 1
ATOM 1109 C CA . ASN A 1 138 ? 26.555 2.063 -45.512 1.00 96.56 138 ASN A CA 1
ATOM 1110 C C . ASN A 1 138 ? 25.496 2.993 -44.908 1.00 96.56 138 ASN A C 1
ATOM 1112 O O . ASN A 1 138 ? 25.265 2.915 -43.704 1.00 96.56 138 ASN A O 1
ATOM 1116 N N . GLU A 1 139 ? 24.831 3.816 -45.721 1.00 97.56 139 GLU A N 1
ATOM 1117 C CA . GLU A 1 139 ? 23.731 4.688 -45.290 1.00 97.56 139 GLU A CA 1
ATOM 1118 C C . GLU A 1 139 ? 22.563 3.857 -44.743 1.00 97.56 139 GLU A C 1
ATOM 1120 O O . GLU A 1 139 ? 22.178 4.030 -43.590 1.00 97.56 139 GLU A O 1
ATOM 1125 N N . ALA A 1 140 ? 22.115 2.835 -45.481 1.00 97.62 140 ALA A N 1
ATOM 1126 C CA . ALA A 1 140 ? 21.070 1.922 -45.012 1.00 97.62 140 ALA A CA 1
ATOM 1127 C C . ALA A 1 140 ? 21.461 1.165 -43.725 1.00 97.62 140 ALA A C 1
ATOM 1129 O O . ALA A 1 140 ? 20.617 0.888 -42.870 1.00 97.62 140 ALA A O 1
ATOM 1130 N N . SER A 1 141 ? 22.743 0.819 -43.567 1.00 96.62 141 SER A N 1
ATOM 1131 C CA . SER A 1 141 ? 23.244 0.166 -42.350 1.00 96.62 141 SER A CA 1
ATOM 1132 C C . SER A 1 141 ? 23.274 1.125 -41.156 1.00 96.62 141 SER A C 1
ATOM 1134 O O . SER A 1 141 ? 22.982 0.712 -40.032 1.00 96.62 141 SER A O 1
ATOM 1136 N N . LEU A 1 142 ? 23.612 2.396 -41.389 1.00 97.62 142 LEU A N 1
ATOM 1137 C CA . LEU A 1 142 ? 23.620 3.445 -40.374 1.00 97.62 142 LEU A CA 1
ATOM 1138 C C . LEU A 1 142 ? 22.199 3.786 -39.911 1.00 97.62 142 LEU A C 1
ATOM 1140 O O . LEU A 1 142 ? 21.971 3.875 -38.705 1.00 97.62 142 LEU A O 1
ATOM 1144 N N . ASP A 1 143 ? 21.246 3.887 -40.838 1.00 98.12 143 ASP A N 1
ATOM 1145 C CA . ASP A 1 143 ? 19.831 4.103 -40.523 1.00 98.12 143 ASP A CA 1
ATOM 1146 C C . ASP A 1 143 ? 19.274 2.965 -39.667 1.00 98.12 143 ASP A C 1
ATOM 1148 O O . ASP A 1 143 ? 18.660 3.204 -38.626 1.00 98.12 143 ASP A O 1
ATOM 1152 N N . LYS A 1 144 ? 19.579 1.713 -40.029 1.00 97.94 144 LYS A N 1
ATOM 1153 C CA . LYS A 1 144 ? 19.170 0.550 -39.236 1.00 97.94 144 LYS A CA 1
ATOM 1154 C C . LYS A 1 144 ? 19.753 0.578 -37.819 1.00 97.94 144 LYS A C 1
ATOM 1156 O O . LYS A 1 144 ? 19.037 0.327 -36.852 1.00 97.94 144 LYS A O 1
ATOM 1161 N N . LEU A 1 145 ? 21.039 0.905 -37.675 1.00 96.44 145 LEU A N 1
ATOM 1162 C CA . LEU A 1 145 ? 21.672 1.031 -36.358 1.00 96.44 145 LEU A CA 1
ATOM 1163 C C . LEU A 1 145 ? 21.022 2.154 -35.531 1.00 96.44 145 LEU A C 1
ATOM 1165 O O . LEU A 1 145 ? 20.881 2.031 -34.314 1.00 96.44 145 LEU A O 1
ATOM 1169 N N . HIS A 1 146 ? 20.614 3.245 -36.183 1.00 97.50 146 HIS A N 1
ATOM 1170 C CA . HIS A 1 146 ? 19.901 4.338 -35.532 1.00 97.50 146 HIS A CA 1
ATOM 1171 C C . HIS A 1 146 ? 18.514 3.906 -35.036 1.00 97.50 146 HIS A C 1
ATOM 1173 O O . HIS A 1 146 ? 18.148 4.231 -33.906 1.00 97.50 146 HIS A O 1
ATOM 1179 N N . GLU A 1 147 ? 17.762 3.144 -35.834 1.00 98.25 147 GLU A N 1
ATOM 1180 C CA . GLU A 1 147 ? 16.469 2.575 -35.433 1.00 98.25 147 GLU A CA 1
ATOM 1181 C C . GLU A 1 147 ? 16.607 1.634 -34.226 1.00 98.25 147 GLU A C 1
ATOM 1183 O O . GLU A 1 147 ? 15.891 1.802 -33.235 1.00 98.25 147 GLU A O 1
ATOM 1188 N N . GLU A 1 148 ? 17.574 0.711 -34.257 1.00 97.12 148 GLU A N 1
ATOM 1189 C CA . GLU A 1 148 ? 17.854 -0.213 -33.147 1.00 97.12 148 GLU A CA 1
ATOM 1190 C C . GLU A 1 148 ? 18.252 0.544 -31.866 1.00 97.12 148 GLU A C 1
ATOM 1192 O O . GLU A 1 148 ? 17.786 0.223 -30.769 1.00 97.12 148 GLU A O 1
ATOM 1197 N N . LEU A 1 149 ? 19.064 1.602 -31.991 1.00 97.75 149 LEU A N 1
ATOM 1198 C CA . LEU A 1 149 ? 19.420 2.469 -30.866 1.00 97.75 149 LEU A CA 1
ATOM 1199 C C . LEU A 1 149 ? 18.187 3.175 -30.283 1.00 97.75 149 LEU A C 1
ATOM 1201 O O . LEU A 1 149 ? 18.030 3.230 -29.062 1.00 97.75 149 LEU A O 1
ATOM 1205 N N . GLN A 1 150 ? 17.303 3.711 -31.129 1.00 98.19 150 GLN A N 1
ATOM 1206 C CA . GLN A 1 150 ? 16.068 4.349 -30.669 1.00 98.19 150 GLN A CA 1
ATOM 1207 C C . GLN A 1 150 ? 15.126 3.357 -29.974 1.00 98.19 150 GLN A C 1
ATOM 1209 O O . GLN A 1 150 ? 14.493 3.715 -28.978 1.00 98.19 150 GLN A O 1
ATOM 1214 N N . GLU A 1 151 ? 15.021 2.125 -30.469 1.00 98.19 151 GLU A N 1
ATOM 1215 C CA . GLU A 1 151 ? 14.222 1.070 -29.841 1.00 98.19 151 GLU A CA 1
ATOM 1216 C C . GLU A 1 151 ? 14.793 0.666 -28.476 1.00 98.19 151 GLU A C 1
ATOM 1218 O O . GLU A 1 151 ? 14.055 0.630 -27.486 1.00 98.19 151 GLU A O 1
ATOM 1223 N N . ALA A 1 152 ? 16.113 0.479 -28.381 1.00 98.00 152 ALA A N 1
ATOM 1224 C CA . ALA A 1 152 ? 16.787 0.203 -27.116 1.00 98.00 152 ALA A CA 1
ATOM 1225 C C . ALA A 1 152 ? 16.567 1.332 -26.093 1.00 98.00 152 ALA A C 1
ATOM 1227 O O . ALA A 1 152 ? 16.243 1.064 -24.935 1.00 98.00 152 ALA A O 1
ATOM 1228 N N . LEU A 1 153 ? 16.662 2.600 -26.514 1.00 97.62 153 LEU A N 1
ATOM 1229 C CA . LEU A 1 153 ? 16.385 3.752 -25.649 1.00 97.62 153 LEU A CA 1
ATOM 1230 C C . LEU A 1 153 ? 14.929 3.780 -25.162 1.00 97.62 153 LEU A C 1
ATOM 1232 O O . LEU A 1 153 ? 14.688 4.040 -23.982 1.00 97.62 153 LEU A O 1
ATOM 1236 N N . LYS A 1 154 ? 13.956 3.470 -26.029 1.00 98.12 154 LYS A N 1
ATOM 1237 C CA . LYS A 1 154 ? 12.539 3.348 -25.636 1.00 98.12 154 LYS A CA 1
ATOM 1238 C C . LYS A 1 154 ? 12.331 2.215 -24.629 1.00 98.12 154 LYS A C 1
ATOM 1240 O O . LYS A 1 154 ? 11.625 2.410 -23.640 1.00 98.12 154 LYS A O 1
ATOM 1245 N N . SER A 1 155 ? 12.974 1.066 -24.838 1.00 98.00 155 SER A N 1
ATOM 1246 C CA . SER A 1 155 ? 12.914 -0.063 -23.904 1.00 98.00 155 SER A CA 1
ATOM 1247 C C . SER A 1 155 ? 13.513 0.293 -22.541 1.00 98.00 155 SER A C 1
ATOM 1249 O O . SER A 1 155 ? 12.928 -0.043 -21.513 1.00 98.00 155 SER A O 1
ATOM 1251 N N . ILE A 1 156 ? 14.649 0.999 -22.508 1.00 96.88 156 ILE A N 1
ATOM 1252 C CA . ILE A 1 156 ? 15.265 1.471 -21.258 1.00 96.88 156 ILE A CA 1
ATOM 1253 C C . ILE A 1 156 ? 14.337 2.457 -20.541 1.00 96.88 156 ILE A C 1
ATOM 1255 O O . ILE A 1 156 ? 14.160 2.351 -19.329 1.00 96.88 156 ILE A O 1
ATOM 1259 N N . ALA A 1 157 ? 13.709 3.387 -21.267 1.00 97.00 157 ALA A N 1
ATOM 1260 C CA . ALA A 1 157 ? 12.763 4.334 -20.680 1.00 97.00 157 ALA A CA 1
ATOM 1261 C C . ALA A 1 157 ? 11.553 3.625 -20.045 1.00 97.00 157 ALA A C 1
ATOM 1263 O O . ALA A 1 157 ? 11.161 3.975 -18.932 1.00 97.00 157 ALA A O 1
ATOM 1264 N N . HIS A 1 158 ? 11.007 2.598 -20.706 1.00 97.38 158 HIS A N 1
ATOM 1265 C CA . HIS A 1 158 ? 9.914 1.788 -20.161 1.00 97.38 158 HIS A CA 1
ATOM 1266 C C . HIS A 1 158 ? 10.335 1.033 -18.893 1.00 97.38 158 HIS A C 1
ATOM 1268 O O . HIS A 1 158 ? 9.668 1.135 -17.869 1.00 97.38 158 HIS A O 1
ATOM 1274 N N . LEU A 1 159 ? 11.469 0.324 -18.928 1.00 96.56 159 LEU A N 1
ATOM 1275 C CA . LEU A 1 159 ? 11.981 -0.406 -17.761 1.00 96.56 159 LEU A CA 1
ATOM 1276 C C . LEU A 1 159 ? 12.312 0.529 -16.590 1.00 96.56 159 LEU A C 1
ATOM 1278 O O . LEU A 1 159 ? 12.117 0.165 -15.434 1.00 96.56 159 LEU A O 1
ATOM 1282 N N . SER A 1 160 ? 12.787 1.743 -16.878 1.00 95.69 160 SER A N 1
ATOM 1283 C CA . SER A 1 160 ? 13.027 2.773 -15.865 1.00 95.69 160 SER A CA 1
ATOM 1284 C C . SER A 1 160 ? 11.724 3.225 -15.196 1.00 95.69 160 SER A C 1
ATOM 1286 O O . SER A 1 160 ? 11.670 3.330 -13.970 1.00 95.69 160 SER A O 1
ATOM 1288 N N . ALA A 1 161 ? 10.656 3.422 -15.978 1.00 96.50 161 ALA A N 1
ATOM 1289 C CA . ALA A 1 161 ? 9.336 3.763 -15.451 1.00 96.50 161 ALA A CA 1
ATOM 1290 C C . ALA A 1 161 ? 8.743 2.621 -14.606 1.00 96.50 161 ALA A C 1
ATOM 1292 O O 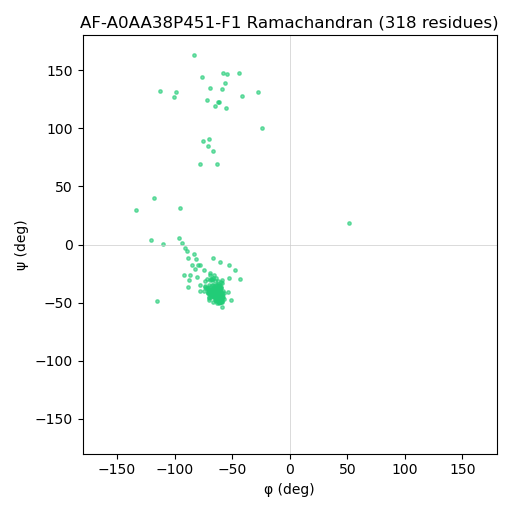. ALA A 1 161 ? 8.255 2.860 -13.502 1.00 96.50 161 ALA A O 1
ATOM 1293 N N . ASP A 1 162 ? 8.854 1.374 -15.069 1.00 95.75 162 ASP A N 1
ATOM 1294 C CA . ASP A 1 162 ? 8.409 0.200 -14.309 1.00 95.75 162 ASP A CA 1
ATOM 1295 C C . ASP A 1 162 ? 9.176 0.043 -12.992 1.00 95.75 162 ASP A C 1
ATOM 1297 O O . ASP A 1 162 ? 8.587 -0.264 -11.955 1.00 95.75 162 ASP A O 1
ATOM 1301 N N . ASN A 1 163 ? 10.489 0.286 -13.010 1.00 94.38 163 ASN A N 1
ATOM 1302 C CA . ASN A 1 163 ? 11.312 0.244 -11.807 1.00 94.38 163 ASN A CA 1
ATOM 1303 C C . ASN A 1 163 ? 10.924 1.349 -10.812 1.00 94.38 163 ASN A C 1
ATOM 1305 O O . ASN A 1 163 ? 10.891 1.090 -9.612 1.00 94.38 163 ASN A O 1
ATOM 1309 N N . ALA A 1 164 ? 10.583 2.554 -11.285 1.00 93.81 164 ALA A N 1
ATOM 1310 C CA . ALA A 1 164 ? 10.067 3.618 -10.423 1.00 93.81 164 ALA A CA 1
ATOM 1311 C C . ALA A 1 164 ? 8.758 3.195 -9.733 1.00 93.81 164 ALA A C 1
ATOM 1313 O O . ALA A 1 164 ? 8.662 3.274 -8.509 1.00 93.81 164 ALA A O 1
ATOM 1314 N N . ASN A 1 165 ? 7.812 2.631 -10.490 1.00 94.50 165 ASN A N 1
ATOM 1315 C CA . ASN A 1 165 ? 6.554 2.116 -9.940 1.00 94.50 165 ASN A CA 1
ATOM 1316 C C . ASN A 1 165 ? 6.788 0.982 -8.925 1.00 94.50 165 ASN A C 1
ATOM 1318 O O . ASN A 1 165 ? 6.136 0.912 -7.886 1.00 94.50 165 ASN A O 1
ATOM 1322 N N . PHE A 1 166 ? 7.738 0.081 -9.196 1.00 93.62 166 PHE A N 1
ATOM 1323 C CA . PHE A 1 166 ? 8.085 -0.996 -8.267 1.00 93.62 166 PHE A CA 1
ATOM 1324 C C . PHE A 1 166 ? 8.672 -0.463 -6.952 1.00 93.62 166 PHE A C 1
ATOM 1326 O O . PHE A 1 166 ? 8.333 -0.967 -5.879 1.00 93.62 166 PHE A O 1
ATOM 1333 N N . VAL A 1 167 ? 9.518 0.570 -7.020 1.00 94.50 167 VAL A N 1
ATOM 1334 C CA . VAL A 1 167 ? 10.065 1.244 -5.835 1.00 94.50 167 VAL A CA 1
ATOM 1335 C C . VAL A 1 167 ? 8.955 1.911 -5.018 1.00 94.50 167 VAL A C 1
ATOM 1337 O O . VAL A 1 167 ? 8.955 1.774 -3.796 1.00 94.50 167 VAL A O 1
ATOM 1340 N N . GLU A 1 168 ? 7.979 2.560 -5.659 1.00 95.38 168 GLU A N 1
ATOM 1341 C CA . GLU A 1 168 ? 6.813 3.132 -4.969 1.00 95.38 168 GLU A CA 1
ATOM 1342 C C . GLU A 1 168 ? 6.014 2.059 -4.215 1.00 95.38 168 GLU A C 1
ATOM 1344 O O . GLU A 1 168 ? 5.794 2.190 -3.012 1.00 95.38 168 GLU A O 1
ATOM 1349 N N . VAL A 1 169 ? 5.691 0.938 -4.868 1.00 95.25 169 VAL A N 1
ATOM 1350 C CA . VAL A 1 169 ? 4.983 -0.190 -4.230 1.00 95.25 169 VAL A CA 1
ATOM 1351 C C . VAL A 1 169 ? 5.785 -0.790 -3.067 1.00 95.25 169 VAL A C 1
ATOM 1353 O O . VAL A 1 169 ? 5.216 -1.216 -2.057 1.00 95.25 169 VAL A O 1
ATOM 1356 N N . MET A 1 170 ? 7.117 -0.849 -3.175 1.00 92.81 170 MET A N 1
ATOM 1357 C CA . MET A 1 170 ? 7.968 -1.298 -2.069 1.00 92.81 170 MET A CA 1
ATOM 1358 C C . MET A 1 170 ? 7.919 -0.345 -0.873 1.00 92.81 170 MET A C 1
ATOM 1360 O O . MET A 1 170 ? 7.842 -0.829 0.258 1.00 92.81 170 MET A O 1
ATOM 1364 N N . ASN A 1 171 ? 7.931 0.966 -1.119 1.00 95.38 171 ASN A N 1
ATOM 1365 C CA . ASN A 1 171 ? 7.830 1.978 -0.069 1.00 95.38 171 ASN A CA 1
ATOM 1366 C C . ASN A 1 171 ? 6.466 1.909 0.629 1.00 95.38 171 ASN A C 1
ATOM 1368 O O . ASN A 1 171 ? 6.425 1.796 1.850 1.00 95.38 171 ASN A O 1
ATOM 1372 N N . GLU A 1 172 ? 5.364 1.840 -0.126 1.00 95.56 172 GLU A N 1
ATOM 1373 C CA . GLU A 1 172 ? 4.015 1.690 0.442 1.00 95.56 172 GLU A CA 1
ATOM 1374 C C . GLU A 1 172 ? 3.899 0.439 1.326 1.00 95.56 172 GLU A C 1
ATOM 1376 O O . GLU A 1 172 ? 3.321 0.468 2.414 1.00 95.56 172 GLU A O 1
ATOM 1381 N N . ARG A 1 173 ? 4.486 -0.684 0.893 1.00 96.62 173 ARG A N 1
ATOM 1382 C CA . ARG A 1 173 ? 4.521 -1.913 1.695 1.00 96.62 173 ARG A CA 1
ATOM 1383 C C . ARG A 1 173 ? 5.265 -1.708 3.016 1.00 96.62 173 ARG A C 1
ATOM 1385 O O . ARG A 1 173 ? 4.855 -2.271 4.034 1.00 96.62 173 ARG A O 1
ATOM 1392 N N . ASP A 1 174 ? 6.377 -0.984 3.001 1.00 97.31 174 ASP A N 1
ATOM 1393 C CA . ASP A 1 174 ? 7.187 -0.754 4.196 1.00 97.31 174 ASP A CA 1
ATOM 1394 C C . ASP A 1 174 ? 6.510 0.252 5.147 1.00 97.31 174 ASP A C 1
ATOM 1396 O O . ASP A 1 174 ? 6.487 0.003 6.356 1.00 97.31 174 ASP A O 1
ATOM 1400 N N . ASP A 1 175 ? 5.818 1.264 4.618 1.00 97.19 175 ASP A N 1
ATOM 1401 C CA . ASP A 1 175 ? 4.956 2.171 5.389 1.00 97.19 175 ASP A CA 1
ATOM 1402 C C . ASP A 1 175 ? 3.815 1.406 6.083 1.00 97.19 175 ASP A C 1
ATOM 1404 O O . ASP A 1 175 ? 3.605 1.533 7.294 1.00 97.19 175 ASP A O 1
ATOM 1408 N N . LEU A 1 176 ? 3.119 0.523 5.356 1.00 95.94 176 LEU A N 1
ATOM 1409 C CA . LEU A 1 176 ? 2.053 -0.312 5.924 1.00 95.94 176 LEU A CA 1
ATOM 1410 C C . LEU A 1 176 ? 2.569 -1.259 7.018 1.00 95.94 176 LEU A C 1
ATOM 1412 O O . LEU A 1 176 ? 1.875 -1.502 8.011 1.00 95.94 176 LEU A O 1
ATOM 1416 N N . ARG A 1 177 ? 3.788 -1.792 6.869 1.00 97.12 177 ARG A N 1
ATOM 1417 C CA . ARG A 1 177 ? 4.437 -2.601 7.914 1.00 97.12 177 ARG A CA 1
ATOM 1418 C C . ARG A 1 177 ? 4.739 -1.769 9.152 1.00 97.12 177 ARG A C 1
ATOM 1420 O O . ARG A 1 177 ? 4.429 -2.208 10.258 1.00 97.12 177 ARG A O 1
ATOM 1427 N N . GLN A 1 178 ? 5.271 -0.563 8.974 1.00 97.88 178 GLN A N 1
ATOM 1428 C CA . GLN A 1 178 ? 5.534 0.347 10.082 1.00 97.88 178 GLN A CA 1
ATOM 1429 C C . GLN A 1 178 ? 4.242 0.716 10.824 1.00 97.88 178 GLN A C 1
ATOM 1431 O O . GLN A 1 178 ? 4.208 0.685 12.056 1.00 97.88 178 GLN A O 1
ATOM 1436 N N . GLU A 1 179 ? 3.154 1.010 10.109 1.00 96.44 179 GLU A N 1
ATOM 1437 C CA . GLU A 1 179 ? 1.855 1.266 10.735 1.00 96.44 179 GLU A CA 1
ATOM 1438 C C . GLU A 1 179 ? 1.340 0.069 11.538 1.00 96.44 179 GLU A C 1
ATOM 1440 O O . GLU A 1 179 ? 0.802 0.239 12.640 1.00 96.44 179 GLU A O 1
ATOM 1445 N N . LEU A 1 180 ? 1.482 -1.142 10.993 1.00 97.69 180 LEU A N 1
ATOM 1446 C CA . LEU A 1 180 ? 1.080 -2.370 11.669 1.00 97.69 180 LEU A CA 1
ATOM 1447 C C . LEU A 1 180 ? 1.884 -2.578 12.956 1.00 97.69 180 LEU A C 1
ATOM 1449 O O . LEU A 1 180 ? 1.300 -2.900 13.992 1.00 97.69 180 LEU A O 1
ATOM 1453 N N . ASP A 1 181 ? 3.192 -2.336 12.917 1.00 97.94 181 ASP A N 1
ATOM 1454 C CA . ASP A 1 181 ? 4.069 -2.446 14.081 1.00 97.94 181 ASP A CA 1
ATOM 1455 C C . ASP A 1 181 ? 3.712 -1.416 15.158 1.00 97.94 181 ASP A C 1
ATOM 1457 O O . ASP A 1 181 ? 3.613 -1.764 16.338 1.00 97.94 181 ASP A O 1
ATOM 1461 N N . VAL A 1 182 ? 3.414 -0.170 14.771 1.00 97.75 182 VAL A N 1
ATOM 1462 C CA . VAL A 1 182 ? 2.941 0.872 15.698 1.00 97.75 182 VAL A CA 1
ATOM 1463 C C . VAL A 1 182 ? 1.601 0.480 16.328 1.00 97.75 182 VAL A C 1
ATOM 1465 O O . VAL A 1 182 ? 1.431 0.599 17.546 1.00 97.75 182 VAL A O 1
ATOM 1468 N N . LYS A 1 183 ? 0.649 -0.030 15.534 1.00 95.69 183 LYS A N 1
ATOM 1469 C CA . LYS A 1 183 ? -0.653 -0.508 16.033 1.00 95.69 183 LYS A CA 1
ATOM 1470 C C . LYS A 1 183 ? -0.485 -1.702 16.977 1.00 95.69 183 LYS A C 1
ATOM 1472 O O . LYS A 1 183 ? -1.095 -1.715 18.045 1.00 95.69 183 LYS A O 1
ATOM 1477 N N . SER A 1 184 ? 0.380 -2.653 16.634 1.00 96.69 184 SER A N 1
ATOM 1478 C CA . SER A 1 184 ? 0.718 -3.822 17.456 1.00 96.69 184 SER A CA 1
ATOM 1479 C C . SER A 1 184 ? 1.368 -3.417 18.782 1.00 96.69 184 SER A C 1
ATOM 1481 O O . SER A 1 184 ? 0.963 -3.885 19.847 1.00 96.69 184 SER A O 1
ATOM 1483 N N . ALA A 1 185 ? 2.323 -2.484 18.754 1.00 96.50 185 ALA A N 1
ATOM 1484 C CA . ALA A 1 185 ? 2.960 -1.953 19.956 1.00 96.50 185 ALA A CA 1
ATOM 1485 C C . ALA A 1 185 ? 1.956 -1.218 20.857 1.00 96.50 185 ALA A C 1
ATOM 1487 O O . ALA A 1 185 ? 1.938 -1.436 22.070 1.00 96.50 185 ALA A O 1
ATOM 1488 N N . LYS A 1 186 ? 1.074 -0.397 20.269 1.00 96.81 186 LYS A N 1
ATOM 1489 C CA . LYS A 1 186 ? 0.005 0.289 21.003 1.00 96.81 186 LYS A CA 1
ATOM 1490 C C . LYS A 1 186 ? -0.963 -0.705 21.645 1.00 96.81 186 LYS A C 1
ATOM 1492 O O . LYS A 1 186 ? -1.278 -0.545 22.821 1.00 96.81 186 LYS A O 1
ATOM 1497 N N . ALA A 1 187 ? -1.375 -1.745 20.917 1.00 94.44 187 ALA A N 1
ATOM 1498 C CA . ALA A 1 187 ? -2.238 -2.800 21.446 1.00 94.44 187 ALA A CA 1
ATOM 1499 C C . ALA A 1 187 ? -1.591 -3.492 22.657 1.00 94.44 187 ALA A C 1
ATOM 1501 O O . ALA A 1 187 ? -2.196 -3.525 23.730 1.00 94.44 187 ALA A O 1
ATOM 1502 N N . LYS A 1 188 ? -0.321 -3.908 22.535 1.00 96.12 188 LYS A N 1
ATOM 1503 C CA . LYS A 1 188 ? 0.463 -4.497 23.639 1.00 96.12 188 LYS A CA 1
ATOM 1504 C C . LYS A 1 188 ? 0.605 -3.563 24.843 1.00 96.12 188 LYS A C 1
ATOM 1506 O O . LYS A 1 188 ? 0.706 -4.028 25.973 1.00 96.12 188 LYS A O 1
ATOM 1511 N N . GLN A 1 189 ? 0.619 -2.247 24.628 1.00 96.25 189 GLN A N 1
ATOM 1512 C CA . GLN A 1 189 ? 0.704 -1.263 25.709 1.00 96.25 189 GLN A CA 1
ATOM 1513 C C . GLN A 1 189 ? -0.638 -1.052 26.433 1.00 96.25 189 GLN A C 1
ATOM 1515 O O . GLN A 1 189 ? -0.654 -0.790 27.639 1.00 96.25 189 GLN A O 1
ATOM 1520 N N . THR A 1 190 ? -1.767 -1.122 25.721 1.00 95.69 190 THR A N 1
ATOM 1521 C CA . THR A 1 190 ? -3.104 -0.882 26.293 1.00 95.69 190 THR A CA 1
ATOM 1522 C C . THR A 1 190 ? -3.743 -2.132 26.886 1.00 95.69 190 THR A C 1
ATOM 1524 O O . THR A 1 190 ? -4.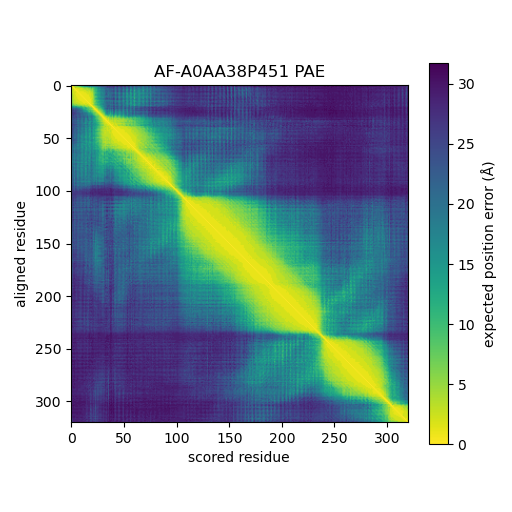473 -2.024 27.868 1.00 95.69 190 THR A O 1
ATOM 1527 N N . GLU A 1 191 ? -3.443 -3.310 26.340 1.00 95.00 191 GLU A N 1
ATOM 1528 C CA . GLU A 1 191 ? -3.943 -4.604 26.813 1.00 95.00 191 GLU A CA 1
ATOM 1529 C C . GLU A 1 191 ? -3.742 -4.843 28.325 1.00 95.00 191 GLU A C 1
ATOM 1531 O O . GLU A 1 191 ? -4.729 -5.153 28.995 1.00 95.00 191 GLU A O 1
ATOM 1536 N N . PRO A 1 192 ? -2.559 -4.612 28.937 1.00 95.62 192 PRO A N 1
ATOM 1537 C CA . PRO A 1 192 ? -2.388 -4.825 30.375 1.00 95.62 192 PRO A CA 1
ATOM 1538 C C . PRO A 1 192 ? -3.193 -3.836 31.223 1.00 95.62 192 PRO A C 1
ATOM 1540 O O . PRO A 1 192 ? -3.630 -4.190 32.315 1.00 95.62 192 PRO A O 1
ATOM 1543 N N . LYS A 1 193 ? -3.424 -2.608 30.733 1.00 96.12 193 LYS A N 1
ATOM 1544 C CA . LYS A 1 193 ? -4.247 -1.610 31.438 1.00 96.12 193 LYS A CA 1
ATOM 1545 C C . LYS A 1 193 ? -5.711 -2.033 31.458 1.00 96.12 193 LYS A C 1
ATOM 1547 O O . LYS A 1 193 ? -6.343 -1.973 32.505 1.00 96.12 193 LYS A O 1
ATOM 1552 N N . LEU A 1 194 ? -6.222 -2.493 30.316 1.00 94.94 194 LEU A N 1
ATOM 1553 C CA . LEU A 1 194 ? -7.578 -3.028 30.212 1.00 94.94 194 LEU A CA 1
ATOM 1554 C C . LEU A 1 194 ? -7.734 -4.294 31.059 1.00 94.94 194 LEU A C 1
ATOM 1556 O O . LEU A 1 194 ? -8.716 -4.425 31.779 1.00 94.94 194 LEU A O 1
ATOM 1560 N N . HIS A 1 195 ? -6.746 -5.191 31.039 1.00 96.38 195 HIS A N 1
ATOM 1561 C CA . HIS A 1 195 ? -6.766 -6.396 31.862 1.00 96.38 195 HIS A CA 1
ATOM 1562 C C . HIS A 1 195 ? -6.764 -6.076 33.366 1.00 96.38 195 HIS A C 1
ATOM 1564 O O . HIS A 1 195 ? -7.564 -6.635 34.113 1.00 96.38 195 HIS A O 1
ATOM 1570 N N . ALA A 1 196 ? -5.925 -5.134 33.809 1.00 97.00 196 ALA A N 1
ATOM 1571 C CA . ALA A 1 196 ? -5.907 -4.675 35.196 1.00 97.00 196 ALA A CA 1
ATOM 1572 C C . ALA A 1 196 ? -7.244 -4.045 35.617 1.00 97.00 196 ALA A C 1
ATOM 1574 O O . ALA A 1 196 ? -7.715 -4.289 36.725 1.00 97.00 196 ALA A O 1
ATOM 1575 N N . GLU A 1 197 ? -7.879 -3.281 34.727 1.00 97.06 197 GLU A N 1
ATOM 1576 C CA . GLU A 1 197 ? -9.184 -2.673 34.985 1.00 97.06 197 GLU A CA 1
ATOM 1577 C C . GLU A 1 197 ? -10.304 -3.718 35.079 1.00 97.06 197 GLU A C 1
ATOM 1579 O O . GLU A 1 197 ? -11.137 -3.647 35.980 1.00 97.06 197 GLU A O 1
ATOM 1584 N N . VAL A 1 198 ? -10.290 -4.742 34.217 1.00 97.62 198 VAL A N 1
ATOM 1585 C CA . VAL A 1 198 ? -11.220 -5.879 34.312 1.00 97.62 198 VAL A CA 1
ATOM 1586 C C . VAL A 1 198 ? -11.065 -6.595 35.653 1.00 97.62 198 VAL A C 1
ATOM 1588 O O . VAL A 1 198 ? -12.067 -6.850 36.320 1.00 97.62 198 VAL A O 1
ATOM 1591 N N . LEU A 1 199 ? -9.829 -6.871 36.084 1.00 98.25 199 LEU A N 1
ATOM 1592 C CA . LEU A 1 199 ? -9.570 -7.495 37.386 1.00 98.25 199 LEU A CA 1
ATOM 1593 C C . LEU A 1 199 ? -10.032 -6.607 38.552 1.00 98.25 199 LEU A C 1
ATOM 1595 O O . LEU A 1 199 ? -10.615 -7.111 39.512 1.00 98.25 199 LEU A O 1
ATOM 1599 N N . ARG A 1 200 ? -9.825 -5.286 38.466 1.00 98.38 200 ARG A N 1
ATOM 1600 C CA . ARG A 1 200 ? -10.298 -4.321 39.471 1.00 98.38 200 ARG A CA 1
ATOM 1601 C C . ARG A 1 200 ? -11.823 -4.338 39.583 1.00 98.38 200 ARG A C 1
ATOM 1603 O O . ARG A 1 200 ? -12.345 -4.474 40.686 1.00 98.38 200 ARG A O 1
ATOM 1610 N N . LEU A 1 201 ? -12.529 -4.249 38.456 1.00 97.56 201 LEU A N 1
ATOM 1611 C CA . LEU A 1 201 ? -13.994 -4.259 38.413 1.00 97.56 201 LEU A CA 1
ATOM 1612 C C . LEU A 1 201 ? -14.578 -5.592 38.899 1.00 97.56 201 LEU A C 1
ATOM 1614 O O . LEU A 1 201 ? -15.585 -5.600 39.603 1.00 97.56 201 LEU A O 1
ATOM 1618 N N . GLN A 1 202 ? -13.936 -6.718 38.571 1.00 97.88 202 GLN A N 1
ATOM 1619 C CA . GLN A 1 202 ? -14.312 -8.029 39.107 1.00 97.88 202 GLN A CA 1
ATOM 1620 C C . GLN A 1 202 ? -14.184 -8.067 40.633 1.00 97.88 202 GLN A C 1
ATOM 1622 O O . GLN A 1 202 ? -15.120 -8.483 41.313 1.00 97.88 202 GLN A O 1
ATOM 1627 N N . HIS A 1 203 ? -13.073 -7.564 41.178 1.00 98.38 203 HIS A N 1
ATOM 1628 C CA . HIS A 1 203 ? -12.876 -7.501 42.622 1.00 98.38 203 HIS A CA 1
ATOM 1629 C C . HIS A 1 203 ? -13.912 -6.604 43.320 1.00 98.38 203 HIS A C 1
ATOM 1631 O O . HIS A 1 203 ? -14.457 -6.975 44.359 1.00 98.38 203 HIS A O 1
ATOM 1637 N N . GLU A 1 204 ? -14.234 -5.443 42.744 1.00 97.94 204 GLU A N 1
ATOM 1638 C CA . GLU A 1 204 ? -15.273 -4.548 43.273 1.00 97.94 204 GLU A CA 1
ATOM 1639 C C . GLU A 1 204 ? -16.662 -5.197 43.259 1.00 97.94 204 GLU A C 1
ATOM 1641 O O . GLU A 1 204 ? -17.413 -5.074 44.229 1.00 97.94 204 GLU A O 1
ATOM 1646 N N . LEU A 1 205 ? -16.989 -5.949 42.204 1.00 97.56 205 LEU A N 1
ATOM 1647 C CA . LEU A 1 205 ? -18.242 -6.696 42.112 1.00 97.56 205 LEU A CA 1
ATOM 1648 C C . LEU A 1 205 ? -18.329 -7.810 43.169 1.00 97.56 205 LEU A C 1
ATOM 1650 O O . LEU A 1 205 ? -19.382 -7.997 43.789 1.00 97.56 205 LEU A O 1
ATOM 1654 N N . GLU A 1 206 ? -17.236 -8.537 43.403 1.00 98.00 206 GLU A N 1
ATOM 1655 C CA . GLU A 1 206 ? -17.148 -9.552 44.460 1.00 98.00 206 GLU A CA 1
ATOM 1656 C C . GLU A 1 206 ? -17.342 -8.929 45.848 1.00 98.00 206 GLU A C 1
ATOM 1658 O O . GLU A 1 206 ? -18.152 -9.422 46.640 1.00 98.00 206 GLU A O 1
ATOM 1663 N N . GLN A 1 207 ? -16.668 -7.808 46.129 1.00 97.75 207 GLN A N 1
ATOM 1664 C CA . GLN A 1 207 ? -16.832 -7.071 47.384 1.00 97.75 207 GLN A CA 1
ATOM 1665 C C . GLN A 1 207 ? -18.272 -6.587 47.579 1.00 97.75 207 GLN A C 1
ATOM 1667 O O . GLN A 1 207 ? -18.841 -6.775 48.656 1.00 97.75 207 GLN A O 1
ATOM 1672 N N . TYR A 1 208 ? -18.887 -6.009 46.543 1.00 97.25 208 TYR A N 1
ATOM 1673 C CA . TYR A 1 208 ? -20.281 -5.572 46.590 1.00 97.25 208 TYR A CA 1
ATOM 1674 C C . TYR A 1 208 ? -21.231 -6.743 46.870 1.00 97.25 208 TYR A C 1
ATOM 1676 O O . TYR A 1 208 ? -22.131 -6.637 47.704 1.00 97.25 208 TYR A O 1
ATOM 1684 N N . THR A 1 209 ? -21.005 -7.887 46.222 1.00 97.38 209 THR A N 1
ATOM 1685 C CA . THR A 1 209 ? -21.810 -9.098 46.426 1.00 97.38 209 THR A CA 1
ATOM 1686 C C . THR A 1 209 ? -21.713 -9.588 47.872 1.00 97.38 209 THR A C 1
ATOM 1688 O O . THR A 1 209 ? -22.741 -9.864 48.495 1.00 97.38 209 THR A O 1
ATOM 1691 N N . LEU A 1 210 ? -20.504 -9.627 48.444 1.00 97.06 210 LEU A N 1
ATOM 1692 C CA . LEU A 1 210 ? -20.284 -9.987 49.849 1.00 97.06 210 LEU A CA 1
ATOM 1693 C C . LEU A 1 210 ? -20.983 -9.012 50.807 1.00 97.06 210 LEU A C 1
ATOM 1695 O O . LEU A 1 210 ? -21.739 -9.449 51.677 1.00 97.06 210 LEU A O 1
ATOM 1699 N N . GLN A 1 211 ? -20.818 -7.701 50.604 1.00 96.38 211 GLN A N 1
ATOM 1700 C CA . GLN A 1 211 ? -21.484 -6.670 51.410 1.00 96.38 211 GLN A CA 1
ATOM 1701 C C . GLN A 1 211 ? -23.009 -6.792 51.345 1.00 96.38 211 GLN A C 1
ATOM 1703 O O . GLN A 1 211 ? -23.693 -6.701 52.366 1.00 96.38 211 GLN A O 1
ATOM 1708 N N . GLN A 1 212 ? -23.557 -7.047 50.155 1.00 97.06 212 GLN A N 1
ATOM 1709 C CA . GLN A 1 212 ? -24.990 -7.238 49.974 1.00 97.06 212 GLN A CA 1
ATOM 1710 C C . GLN A 1 212 ? -25.483 -8.500 50.699 1.00 97.06 212 GLN A C 1
ATOM 1712 O O . GLN A 1 212 ? -26.557 -8.477 51.306 1.00 97.06 212 GLN A O 1
ATOM 1717 N N . MET A 1 213 ? -24.719 -9.597 50.667 1.00 95.69 213 MET A N 1
ATOM 1718 C CA . MET A 1 213 ? -25.044 -10.817 51.411 1.00 95.69 213 MET A CA 1
ATOM 1719 C C . MET A 1 213 ? -25.019 -10.590 52.925 1.00 95.69 213 MET A C 1
ATOM 1721 O O . MET A 1 213 ? -25.936 -11.039 53.617 1.00 95.69 213 MET A O 1
ATOM 1725 N N . ASP A 1 214 ? -24.025 -9.870 53.442 1.00 96.62 214 ASP A N 1
ATOM 1726 C CA . ASP A 1 214 ? -23.921 -9.546 54.867 1.00 96.62 214 ASP A CA 1
ATOM 1727 C C . ASP A 1 214 ? -25.045 -8.606 55.322 1.00 96.62 214 ASP A C 1
ATOM 1729 O O . ASP A 1 214 ? -25.679 -8.852 56.354 1.00 96.62 214 ASP A O 1
ATOM 1733 N N . PHE A 1 215 ? -25.379 -7.595 54.514 1.00 96.31 215 PHE A N 1
ATOM 1734 C CA . PHE A 1 215 ? -26.524 -6.717 54.755 1.00 96.31 215 PHE A CA 1
ATOM 1735 C C . PHE A 1 215 ? -27.842 -7.500 54.780 1.00 96.31 215 PHE A C 1
ATOM 1737 O O . PHE A 1 215 ? -28.605 -7.398 55.743 1.00 96.31 215 PHE A O 1
ATOM 1744 N N . LYS A 1 216 ? -28.090 -8.350 53.772 1.00 93.75 216 LYS A N 1
ATOM 1745 C CA . LYS A 1 216 ? -29.275 -9.226 53.715 1.00 93.75 216 LYS A CA 1
ATOM 1746 C C . LYS A 1 216 ? -29.341 -10.161 54.926 1.00 93.75 216 LYS A C 1
ATOM 1748 O O . LYS A 1 216 ? -30.413 -10.338 55.503 1.00 93.75 216 LYS A O 1
ATOM 1753 N N . ARG A 1 217 ? -28.208 -10.734 55.353 1.00 96.94 217 ARG A N 1
ATOM 1754 C CA . ARG A 1 217 ? -28.126 -11.593 56.547 1.00 96.94 217 ARG A CA 1
ATOM 1755 C C . ARG A 1 217 ? -28.496 -10.821 57.816 1.00 96.94 217 ARG A C 1
ATOM 1757 O O . ARG A 1 217 ? -29.303 -11.320 58.600 1.00 96.94 217 ARG A O 1
ATOM 1764 N N . SER A 1 218 ? -27.949 -9.620 57.996 1.00 95.19 218 SER A N 1
ATOM 1765 C CA . SER A 1 218 ? -28.250 -8.741 59.133 1.00 95.19 218 SER A CA 1
ATOM 1766 C C . SER A 1 218 ? -29.730 -8.339 59.165 1.00 95.19 218 SER A C 1
ATOM 1768 O O . SER A 1 218 ? -30.394 -8.468 60.197 1.00 95.19 218 SER A O 1
ATOM 1770 N N . LEU A 1 219 ? -30.292 -7.961 58.012 1.00 94.69 219 LEU A N 1
ATOM 1771 C CA . LEU A 1 219 ? -31.707 -7.618 57.877 1.00 94.69 219 LEU A CA 1
ATOM 1772 C C . LEU A 1 219 ? -32.616 -8.796 58.257 1.00 94.69 219 LEU A C 1
ATOM 1774 O O . LEU A 1 219 ? -33.550 -8.623 59.039 1.00 94.69 219 LEU A O 1
ATOM 1778 N N . LEU A 1 220 ? -32.315 -10.007 57.773 1.00 94.44 220 LEU A N 1
ATOM 1779 C CA . LEU A 1 220 ? -33.071 -11.214 58.126 1.00 94.44 2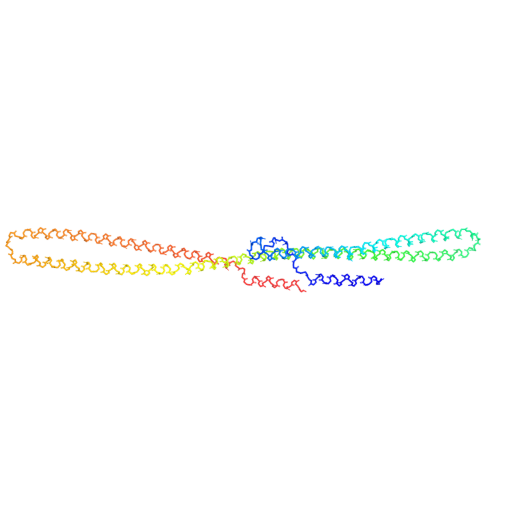20 LEU A CA 1
ATOM 1780 C C . LEU A 1 220 ? -32.971 -11.548 59.619 1.00 94.44 220 LEU A C 1
ATOM 1782 O O . LEU A 1 220 ? -33.963 -11.967 60.214 1.00 94.44 220 LEU A O 1
ATOM 1786 N N . GLN A 1 221 ? -31.804 -11.370 60.243 1.00 95.19 221 GLN A N 1
ATOM 1787 C CA . GLN A 1 221 ? -31.645 -11.561 61.688 1.00 95.19 221 GLN A CA 1
ATOM 1788 C C . GLN A 1 221 ? -32.461 -10.537 62.487 1.00 95.19 221 GLN A C 1
ATOM 1790 O O . GLN A 1 221 ? -33.146 -10.917 63.438 1.00 95.19 221 GLN A O 1
ATOM 1795 N N . SER A 1 222 ? -32.448 -9.268 62.073 1.00 95.88 222 SER A N 1
ATOM 1796 C CA . SER A 1 222 ? -33.246 -8.202 62.688 1.00 95.88 222 SER A CA 1
ATOM 1797 C C . SER A 1 222 ? -34.749 -8.476 62.570 1.00 95.88 222 SER A C 1
ATOM 1799 O O . SER A 1 222 ? -35.460 -8.467 63.577 1.00 95.88 222 SER A O 1
ATOM 1801 N N . ALA A 1 223 ? -35.224 -8.831 61.370 1.00 90.75 223 ALA A N 1
ATOM 1802 C CA . ALA A 1 223 ? -36.620 -9.185 61.126 1.00 90.75 223 ALA A CA 1
ATOM 1803 C C . ALA A 1 223 ? -37.053 -10.401 61.960 1.00 90.75 223 ALA A C 1
ATOM 1805 O O . ALA A 1 223 ? -38.089 -10.356 62.622 1.00 90.75 223 ALA A O 1
ATOM 1806 N N . LYS A 1 224 ? -36.230 -11.461 62.020 1.00 92.94 224 LYS A N 1
ATOM 1807 C CA . LYS A 1 224 ? -36.479 -12.621 62.895 1.00 92.94 224 LYS A CA 1
ATOM 1808 C C . LYS A 1 224 ? -36.579 -12.214 64.364 1.00 92.94 224 LYS A C 1
ATOM 1810 O O . LYS A 1 224 ? -37.505 -12.642 65.045 1.00 92.94 224 LYS A O 1
ATOM 1815 N N . ALA A 1 225 ? -35.675 -11.363 64.850 1.00 92.56 225 ALA A N 1
ATOM 1816 C CA . ALA A 1 225 ? -35.714 -10.880 66.227 1.00 92.56 225 ALA A CA 1
ATOM 1817 C C . ALA A 1 225 ? -36.971 -10.039 66.513 1.00 92.56 225 ALA A C 1
ATOM 1819 O O . ALA A 1 225 ? -37.549 -10.151 67.594 1.00 92.56 225 ALA A O 1
ATOM 1820 N N . GLN A 1 226 ? -37.418 -9.216 65.562 1.00 92.06 226 GLN A N 1
ATOM 1821 C CA . GLN A 1 226 ? -38.651 -8.439 65.688 1.00 92.06 226 GLN A CA 1
ATOM 1822 C C . GLN A 1 226 ? -39.890 -9.342 65.698 1.00 92.06 226 GLN A C 1
ATOM 1824 O O . GLN A 1 226 ? -40.739 -9.177 66.572 1.00 92.06 226 GLN A O 1
ATOM 1829 N N . ILE A 1 227 ? -39.957 -10.336 64.807 1.00 86.12 227 ILE A N 1
ATOM 1830 C CA . ILE A 1 227 ? -41.023 -11.349 64.791 1.00 86.12 227 ILE A CA 1
ATOM 1831 C C . ILE A 1 227 ? -41.057 -12.105 66.122 1.00 86.12 227 ILE A C 1
ATOM 1833 O O . ILE A 1 227 ? -42.123 -12.237 66.712 1.00 86.12 227 ILE A O 1
ATOM 1837 N N . GLN A 1 228 ? -39.904 -12.527 66.652 1.00 88.50 228 GLN A N 1
ATOM 1838 C CA . GLN A 1 228 ? -39.820 -13.199 67.953 1.00 88.50 228 GLN A CA 1
ATOM 1839 C C . GLN A 1 228 ? -40.352 -12.310 69.091 1.00 88.50 228 GLN A C 1
ATOM 1841 O O . GLN A 1 228 ? -41.092 -12.778 69.953 1.00 88.50 228 GLN A O 1
ATOM 1846 N N . ARG A 1 229 ? -40.013 -11.011 69.094 1.00 86.81 229 ARG A N 1
ATOM 1847 C CA . ARG A 1 229 ? -40.535 -10.051 70.084 1.00 86.81 229 ARG A CA 1
ATOM 1848 C C . ARG A 1 229 ? -42.045 -9.873 69.964 1.00 86.81 229 ARG A C 1
ATOM 1850 O O . ARG A 1 229 ? -42.716 -9.830 70.991 1.00 86.81 229 ARG A O 1
ATOM 1857 N N . LEU A 1 230 ? -42.566 -9.755 68.742 1.00 83.50 230 LEU A N 1
ATOM 1858 C CA . LEU A 1 230 ? -44.004 -9.640 68.492 1.00 83.50 230 LEU A CA 1
ATOM 1859 C C . LEU A 1 230 ? -44.738 -10.907 68.929 1.00 83.50 230 LEU A C 1
ATOM 1861 O O . LEU A 1 230 ? -45.736 -10.802 69.627 1.00 83.50 230 LEU A O 1
ATOM 1865 N N . TYR A 1 231 ? -44.203 -12.087 68.611 1.00 81.31 231 TYR A N 1
ATOM 1866 C CA . TYR A 1 231 ? -44.748 -13.371 69.048 1.00 81.31 231 TYR A CA 1
ATOM 1867 C C . TYR A 1 231 ? -44.803 -13.482 70.579 1.00 81.31 231 TYR A C 1
ATOM 1869 O O . TYR A 1 231 ? -45.840 -13.823 71.144 1.00 81.31 231 TYR A O 1
ATOM 1877 N N . ASN A 1 232 ? -43.715 -13.113 71.265 1.00 81.62 232 ASN A N 1
ATOM 1878 C CA . ASN A 1 232 ? -43.668 -13.114 72.727 1.00 81.62 232 ASN A CA 1
ATOM 1879 C C . ASN A 1 232 ? -44.686 -12.134 73.330 1.00 81.62 232 ASN A C 1
ATOM 1881 O O . ASN A 1 232 ? -45.363 -12.486 74.291 1.00 81.62 232 ASN A O 1
ATOM 1885 N N . LYS A 1 233 ? -44.832 -10.930 72.759 1.00 81.25 233 LYS A N 1
ATOM 1886 C CA . LYS A 1 233 ? -45.873 -9.980 73.178 1.00 81.25 233 LYS A CA 1
ATOM 1887 C C . LYS A 1 233 ? -47.265 -10.568 72.972 1.00 81.25 233 LYS A C 1
ATOM 1889 O O . LYS A 1 233 ? -48.036 -10.579 73.914 1.00 81.25 233 LYS A O 1
ATOM 1894 N N . LEU A 1 234 ? -47.547 -11.147 71.808 1.00 72.88 234 LEU A N 1
ATOM 1895 C CA . LEU A 1 234 ? -48.862 -11.701 71.483 1.00 72.88 234 LEU A CA 1
ATOM 1896 C C . LEU A 1 234 ? -49.315 -12.815 72.433 1.00 72.88 234 LEU A C 1
ATOM 1898 O O . LEU A 1 234 ? -50.500 -12.960 72.714 1.00 72.88 234 LEU A O 1
ATOM 1902 N N . SER A 1 235 ? -48.368 -13.597 72.957 1.00 70.12 235 SER A N 1
ATOM 1903 C CA . SER A 1 235 ? -48.666 -14.645 73.939 1.00 70.12 235 SER A CA 1
ATOM 1904 C C . SER A 1 235 ? -49.161 -14.114 75.297 1.00 70.12 235 SER A C 1
ATOM 1906 O O . SER A 1 235 ? -49.663 -14.893 76.104 1.00 70.12 235 SER A O 1
ATOM 1908 N N . LEU A 1 236 ? -49.048 -12.803 75.548 1.00 66.06 236 LEU A N 1
ATOM 1909 C CA . LEU A 1 236 ? -49.349 -12.149 76.828 1.00 66.06 236 LEU A CA 1
ATOM 1910 C C . LEU A 1 236 ? -50.603 -11.252 76.798 1.00 66.06 236 LEU A C 1
ATOM 1912 O O . LEU A 1 236 ? -50.931 -10.649 77.818 1.00 66.06 236 LEU A O 1
ATOM 1916 N N . THR A 1 237 ? -51.303 -11.132 75.667 1.00 53.22 237 THR A N 1
ATOM 1917 C CA . THR A 1 237 ? -52.200 -9.987 75.419 1.00 53.22 237 THR A CA 1
ATOM 1918 C C . THR A 1 237 ? -53.682 -10.368 75.375 1.00 53.22 237 THR A C 1
ATOM 1920 O O . THR A 1 237 ? -54.070 -11.333 74.719 1.00 53.22 237 THR A O 1
ATOM 1923 N N . THR A 1 238 ? -54.524 -9.610 76.090 1.00 57.94 238 THR A N 1
ATOM 1924 C CA . THR A 1 238 ? -55.984 -9.794 76.212 1.00 57.94 238 THR A CA 1
ATOM 1925 C C . THR A 1 238 ? -56.759 -9.157 75.044 1.00 57.94 238 THR A C 1
ATOM 1927 O O . THR A 1 238 ? -56.234 -8.336 74.297 1.00 57.94 238 THR A O 1
ATOM 1930 N N . ALA A 1 239 ? -58.031 -9.546 74.870 1.00 56.00 239 ALA A N 1
ATOM 1931 C CA . ALA A 1 239 ? -58.862 -9.383 73.661 1.00 56.00 239 ALA A CA 1
ATOM 1932 C C . ALA A 1 239 ? -58.889 -7.998 72.960 1.00 56.00 239 ALA A C 1
ATOM 1934 O O . ALA A 1 239 ? -59.185 -7.945 71.765 1.00 56.00 239 ALA A O 1
ATOM 1935 N N . SER A 1 240 ? -58.552 -6.899 73.646 1.00 56.97 240 SER A N 1
ATOM 1936 C CA . SER A 1 240 ? -58.455 -5.551 73.056 1.00 56.97 240 SER A CA 1
ATOM 1937 C C . SER A 1 240 ? -57.283 -5.385 72.077 1.00 56.97 240 SER A C 1
ATOM 1939 O O . SER A 1 240 ? -57.372 -4.559 71.177 1.00 56.97 240 SER A O 1
ATOM 1941 N N . GLU A 1 241 ? -56.204 -6.161 72.210 1.00 60.97 241 GLU A N 1
ATOM 1942 C CA . GLU A 1 241 ? -55.020 -6.054 71.336 1.00 60.97 241 GLU A CA 1
ATOM 1943 C C . GLU A 1 241 ? -55.187 -6.796 69.996 1.00 60.97 241 GLU A C 1
ATOM 1945 O O . GLU A 1 241 ? -54.442 -6.576 69.041 1.00 60.97 241 GLU A O 1
ATOM 1950 N N . SER A 1 242 ? -56.225 -7.633 69.874 1.00 63.25 242 SER A N 1
ATOM 1951 C CA . SER A 1 242 ? -56.524 -8.384 68.645 1.00 63.25 242 SER A CA 1
ATOM 1952 C C . SER A 1 242 ? -56.890 -7.488 67.450 1.00 63.25 242 SER A C 1
ATOM 1954 O O . SER A 1 242 ? -56.608 -7.830 66.299 1.00 63.25 242 SER A O 1
ATOM 1956 N N . THR A 1 243 ? -57.471 -6.312 67.695 1.00 74.81 243 THR A N 1
ATOM 1957 C CA . THR A 1 243 ? -57.859 -5.365 66.638 1.00 74.81 243 THR A CA 1
ATOM 1958 C C . THR A 1 243 ? -56.661 -4.585 66.094 1.00 74.81 243 THR A C 1
ATOM 1960 O O . THR A 1 243 ? -56.546 -4.428 64.878 1.00 74.81 243 THR A O 1
ATOM 1963 N N . GLU A 1 244 ? -55.726 -4.153 66.947 1.00 77.56 244 GLU A N 1
ATOM 1964 C CA . GLU A 1 244 ? -54.462 -3.537 66.508 1.00 77.56 244 GLU A CA 1
ATOM 1965 C C . GLU A 1 244 ? -53.562 -4.537 65.776 1.00 77.56 244 GLU A C 1
ATOM 1967 O O . GLU A 1 244 ? -52.909 -4.184 64.789 1.00 77.56 244 GLU A O 1
ATOM 1972 N N . LEU A 1 245 ? -53.589 -5.807 66.190 1.00 77.62 245 LEU A N 1
ATOM 1973 C CA . LEU A 1 245 ? -52.913 -6.886 65.478 1.00 77.62 245 LEU A CA 1
ATOM 1974 C C . LEU A 1 245 ? -53.475 -7.076 64.068 1.00 77.62 245 LEU A C 1
ATOM 1976 O O . LEU A 1 245 ? -52.707 -7.215 63.121 1.00 77.62 245 LEU A O 1
ATOM 1980 N N . THR A 1 246 ? -54.800 -7.059 63.920 1.00 80.94 246 THR A N 1
ATOM 1981 C CA . THR A 1 246 ? -55.455 -7.229 62.616 1.00 80.94 246 THR A CA 1
ATOM 1982 C C . THR A 1 246 ? -55.081 -6.087 61.668 1.00 80.94 246 THR A C 1
ATOM 1984 O O . THR A 1 246 ? -54.697 -6.347 60.532 1.00 80.94 246 THR A O 1
ATOM 1987 N N . LYS A 1 247 ? -55.067 -4.836 62.155 1.00 83.88 247 LYS A N 1
ATOM 1988 C CA . LYS A 1 247 ? -54.581 -3.676 61.383 1.00 83.88 247 LYS A CA 1
ATOM 1989 C C . LYS A 1 247 ? -53.097 -3.785 61.027 1.00 83.88 247 LYS A C 1
ATOM 1991 O O . LYS A 1 247 ? -52.699 -3.423 59.926 1.00 83.88 247 LYS A O 1
ATOM 1996 N N . SER A 1 248 ? -52.273 -4.296 61.943 1.00 81.88 248 SER A N 1
ATOM 1997 C CA . SER A 1 248 ? -50.844 -4.512 61.680 1.00 81.88 248 SER A CA 1
ATOM 1998 C C . SER A 1 248 ? -50.618 -5.609 60.634 1.00 81.88 248 SER A C 1
ATOM 2000 O O . SER A 1 248 ? -49.752 -5.465 59.777 1.00 81.88 248 SER A O 1
ATOM 2002 N N . LEU A 1 249 ? -51.413 -6.684 60.667 1.00 82.06 249 LEU A N 1
ATOM 2003 C CA . LEU A 1 249 ? -51.393 -7.747 59.659 1.00 82.06 249 LEU A CA 1
ATOM 2004 C C . LEU A 1 249 ? -51.856 -7.233 58.293 1.00 82.06 249 LEU A C 1
ATOM 2006 O O . LEU A 1 249 ? -51.210 -7.529 57.294 1.00 82.06 249 LEU A O 1
ATOM 2010 N N . GLU A 1 250 ? -52.913 -6.423 58.250 1.00 84.62 250 GLU A N 1
ATOM 2011 C CA . GLU A 1 250 ? -53.401 -5.793 57.020 1.00 84.62 250 GLU A CA 1
ATOM 2012 C C . GLU A 1 250 ? -52.347 -4.852 56.413 1.00 84.62 250 GLU A C 1
ATOM 2014 O O . GLU A 1 250 ? -52.051 -4.952 55.224 1.00 84.62 250 GLU A O 1
ATOM 2019 N N . ALA A 1 251 ? -51.682 -4.028 57.232 1.00 88.50 251 ALA A N 1
ATOM 2020 C CA . ALA A 1 251 ? -50.571 -3.187 56.785 1.00 88.50 251 ALA A CA 1
ATOM 2021 C C . ALA A 1 251 ? -49.393 -4.010 56.230 1.00 88.50 251 ALA A C 1
ATOM 2023 O O . ALA A 1 251 ? -48.820 -3.655 55.202 1.00 88.50 251 ALA A O 1
ATOM 2024 N N . VAL A 1 252 ? -49.048 -5.138 56.863 1.00 87.12 252 VAL A N 1
ATOM 2025 C CA . VAL A 1 252 ? -48.012 -6.052 56.350 1.00 87.12 252 VAL A CA 1
ATOM 2026 C C . VAL A 1 252 ? -48.447 -6.716 55.041 1.00 87.12 252 VAL A C 1
ATOM 2028 O O . VAL A 1 252 ? -47.610 -6.884 54.158 1.00 87.12 252 VAL A O 1
ATOM 2031 N N . CYS A 1 253 ? -49.725 -7.070 54.880 1.00 91.50 253 CYS A N 1
ATOM 2032 C CA . CYS A 1 253 ? -50.258 -7.595 53.621 1.00 91.50 253 CYS A CA 1
ATOM 2033 C C . CYS A 1 253 ? -50.170 -6.566 52.486 1.00 91.50 253 CYS A C 1
ATOM 2035 O O . CYS A 1 253 ? -49.741 -6.931 51.395 1.00 91.50 253 CYS A O 1
ATOM 2037 N N . ILE A 1 254 ? -50.501 -5.296 52.746 1.00 91.25 254 ILE A N 1
ATOM 2038 C CA . ILE A 1 254 ? -50.365 -4.210 51.761 1.00 91.25 254 ILE A CA 1
ATOM 2039 C C . ILE A 1 254 ? -48.899 -4.049 51.345 1.00 91.25 254 ILE A C 1
ATOM 2041 O O . ILE A 1 254 ? -48.593 -4.097 50.157 1.00 91.25 254 ILE A O 1
ATOM 2045 N N . ILE A 1 255 ? -47.982 -3.964 52.316 1.00 90.38 255 ILE A N 1
ATOM 2046 C CA . ILE A 1 255 ? -46.540 -3.849 52.041 1.00 90.38 255 ILE A CA 1
ATOM 2047 C C . ILE A 1 255 ? -46.021 -5.075 51.269 1.00 90.38 255 ILE A C 1
ATOM 2049 O O . ILE A 1 255 ? -45.136 -4.945 50.427 1.00 90.38 255 ILE A O 1
ATOM 2053 N N . ASN A 1 256 ? -46.545 -6.276 51.535 1.00 90.81 256 ASN A N 1
ATOM 2054 C CA . ASN A 1 256 ? -46.164 -7.481 50.793 1.00 90.81 256 ASN A CA 1
ATOM 2055 C C . ASN A 1 256 ? -46.591 -7.395 49.324 1.00 90.81 256 ASN A C 1
ATOM 2057 O O . ASN A 1 256 ? -45.792 -7.721 48.448 1.00 90.81 256 ASN A O 1
ATOM 2061 N N . GLU A 1 257 ? -47.802 -6.909 49.051 1.00 92.31 257 GLU A N 1
ATOM 2062 C CA . GLU A 1 257 ? -48.284 -6.791 47.675 1.00 92.31 257 GLU A CA 1
ATOM 2063 C C . GLU A 1 257 ? -47.555 -5.682 46.914 1.00 92.31 257 GLU A C 1
ATOM 2065 O O . GLU A 1 257 ? -47.175 -5.906 45.765 1.00 92.31 257 GLU A O 1
ATOM 2070 N N . GLU A 1 258 ? -47.243 -4.555 47.560 1.00 91.06 258 GLU A N 1
ATOM 2071 C CA . GLU A 1 258 ? -46.361 -3.527 46.989 1.00 91.06 258 GLU A CA 1
ATOM 2072 C C . GLU A 1 258 ? -44.965 -4.095 46.684 1.00 91.06 258 GLU A C 1
ATOM 2074 O O . GLU A 1 258 ? -44.432 -3.911 45.589 1.00 91.06 258 GLU A O 1
ATOM 2079 N N . LEU A 1 259 ? -44.378 -4.865 47.609 1.00 89.44 259 LEU A N 1
ATOM 2080 C CA . LEU A 1 259 ? -43.087 -5.521 47.386 1.00 89.44 259 LEU A CA 1
ATOM 2081 C C . LEU A 1 259 ? -43.135 -6.548 46.251 1.00 89.44 259 LEU A C 1
ATOM 2083 O O . LEU A 1 259 ? -42.164 -6.650 45.502 1.00 89.44 259 LEU A O 1
ATOM 2087 N N . LYS A 1 260 ? -44.225 -7.311 46.105 1.00 93.75 260 LYS A N 1
ATOM 2088 C CA . LYS A 1 260 ? -44.410 -8.223 44.966 1.00 93.75 260 LYS A CA 1
ATOM 2089 C C . LYS A 1 260 ? -44.495 -7.455 43.659 1.00 93.75 260 LYS A C 1
ATOM 2091 O O . LYS A 1 260 ? -43.834 -7.851 42.704 1.00 93.75 260 LYS A O 1
ATOM 2096 N N . GLN A 1 261 ? -45.256 -6.363 43.626 1.00 95.19 261 GLN A N 1
ATOM 2097 C CA . GLN A 1 261 ? -45.374 -5.525 42.440 1.00 95.19 261 GLN A CA 1
ATOM 2098 C C . GLN A 1 261 ? -44.006 -4.966 42.026 1.00 95.19 261 GLN A C 1
ATOM 2100 O O . GLN A 1 261 ? -43.589 -5.170 40.888 1.00 95.19 261 GLN A O 1
ATOM 2105 N N . HIS A 1 262 ? -43.247 -4.389 42.961 1.00 92.62 262 HIS A N 1
ATOM 2106 C CA . HIS A 1 262 ? -41.884 -3.924 42.689 1.00 92.62 262 HIS A CA 1
ATOM 2107 C C . HIS A 1 262 ? -40.929 -5.053 42.279 1.00 92.62 262 HIS A C 1
ATOM 2109 O O . HIS A 1 262 ? -40.001 -4.836 41.502 1.00 92.62 262 HIS A O 1
ATOM 2115 N N . ASN A 1 263 ? -41.130 -6.275 42.781 1.00 89.62 263 ASN A N 1
ATOM 2116 C CA . ASN A 1 263 ? -40.338 -7.431 42.364 1.00 89.62 263 ASN A CA 1
ATOM 2117 C C . ASN A 1 263 ? -40.610 -7.805 40.900 1.00 89.62 263 ASN A C 1
ATOM 2119 O O . ASN A 1 263 ? -39.667 -8.082 40.163 1.00 89.62 263 ASN A O 1
ATOM 2123 N N . GLU A 1 264 ? -41.872 -7.785 40.473 1.00 94.50 264 GLU A N 1
ATOM 2124 C CA . GLU A 1 264 ? -42.236 -8.015 39.072 1.00 94.50 264 GLU A CA 1
ATOM 2125 C C . GLU A 1 264 ? -41.736 -6.887 38.157 1.00 94.50 264 GLU A C 1
ATOM 2127 O O . GLU A 1 264 ? -41.194 -7.170 37.091 1.00 94.50 264 GLU A O 1
ATOM 2132 N N . GLU A 1 265 ? -41.794 -5.627 38.599 1.00 94.25 265 GLU A N 1
ATOM 2133 C CA . GLU A 1 265 ? -41.191 -4.493 37.880 1.00 94.25 265 GLU A CA 1
ATOM 2134 C C . GLU A 1 265 ? -39.672 -4.671 37.712 1.00 94.25 265 GLU A C 1
ATOM 2136 O O . GLU A 1 265 ? -39.145 -4.529 36.610 1.00 94.25 265 GLU A O 1
ATOM 2141 N N . LEU A 1 266 ? -38.958 -5.063 38.775 1.00 92.81 266 LEU A N 1
ATOM 2142 C CA . LEU A 1 266 ? -37.519 -5.343 38.708 1.00 92.81 266 LEU A CA 1
ATOM 2143 C C . LEU A 1 266 ? -37.191 -6.519 37.784 1.00 92.81 266 LEU A C 1
ATOM 2145 O O . LEU A 1 266 ? -36.186 -6.475 37.077 1.00 92.81 266 LEU A O 1
ATOM 2149 N N . LYS A 1 267 ? -38.014 -7.573 37.779 1.00 92.12 267 LYS A N 1
ATOM 2150 C CA . LYS A 1 267 ? -37.851 -8.689 36.837 1.00 92.12 267 LYS A CA 1
ATOM 2151 C C . LYS A 1 267 ? -38.050 -8.231 35.397 1.00 92.12 267 LYS A C 1
ATOM 2153 O O . LYS A 1 267 ? -37.259 -8.639 34.554 1.00 92.12 267 LYS A O 1
ATOM 2158 N N . SER A 1 268 ? -39.051 -7.388 35.136 1.00 97.00 268 SER A N 1
ATOM 2159 C CA . SER A 1 268 ? -39.285 -6.801 33.812 1.00 97.00 268 SER A CA 1
ATOM 2160 C C . SER A 1 268 ? -38.065 -6.011 33.346 1.00 97.00 268 SER A C 1
ATOM 2162 O O . SER A 1 268 ? -37.492 -6.341 32.316 1.00 97.00 268 SER A O 1
ATOM 2164 N N . LEU A 1 269 ? -37.580 -5.066 34.161 1.00 94.19 269 LEU A N 1
ATOM 2165 C CA . LEU A 1 269 ? -36.394 -4.263 33.835 1.00 94.19 269 LEU A CA 1
ATOM 2166 C C . LEU A 1 269 ? -35.142 -5.122 33.602 1.00 94.19 269 LEU A C 1
ATOM 2168 O O . LEU A 1 269 ? -34.280 -4.781 32.796 1.00 94.19 269 LEU A O 1
ATOM 2172 N N . LEU A 1 270 ? -35.019 -6.245 34.312 1.00 92.75 270 LEU A N 1
ATOM 2173 C CA . LEU A 1 270 ? -33.902 -7.170 34.151 1.00 92.75 270 LEU A CA 1
ATOM 2174 C C . LEU A 1 270 ? -33.993 -7.983 32.851 1.00 92.75 270 LEU A C 1
ATOM 2176 O O . LEU A 1 270 ? -32.954 -8.334 32.293 1.00 92.75 270 LEU A O 1
ATOM 2180 N N . VAL A 1 271 ? -35.202 -8.293 32.375 1.00 97.25 271 VAL A N 1
ATOM 2181 C CA . VAL A 1 271 ? -35.421 -8.865 31.038 1.00 97.25 271 VAL A CA 1
ATOM 2182 C C . VAL A 1 271 ? -35.056 -7.833 29.973 1.00 97.25 271 VAL A C 1
ATOM 2184 O O . VAL A 1 271 ? -34.209 -8.136 29.137 1.00 97.25 271 VAL A O 1
ATOM 2187 N N . ASP A 1 272 ? -35.564 -6.604 30.087 1.00 94.25 272 ASP A N 1
ATOM 2188 C CA . ASP A 1 272 ? -35.282 -5.523 29.134 1.00 94.25 272 ASP A CA 1
ATOM 2189 C C . ASP A 1 272 ? -33.767 -5.264 29.008 1.00 94.25 272 ASP A C 1
ATOM 2191 O O . ASP A 1 272 ? -33.210 -5.267 27.911 1.00 94.25 272 ASP A O 1
ATOM 2195 N N . ALA A 1 273 ? -33.052 -5.167 30.136 1.00 91.00 273 ALA A N 1
ATOM 2196 C CA . ALA A 1 273 ? -31.599 -4.976 30.139 1.00 91.00 273 ALA A CA 1
ATOM 2197 C C . ALA A 1 273 ? -30.818 -6.166 29.543 1.00 91.00 273 ALA A C 1
ATOM 2199 O O . ALA A 1 273 ? -29.734 -5.990 28.978 1.00 91.00 273 ALA A O 1
ATOM 2200 N N . ARG A 1 274 ? -31.329 -7.399 29.679 1.00 95.44 274 ARG A N 1
ATOM 2201 C CA . ARG A 1 274 ? -30.720 -8.581 29.045 1.00 95.44 274 ARG A CA 1
ATOM 2202 C C . ARG A 1 274 ? -30.904 -8.553 27.534 1.00 95.44 274 ARG A C 1
ATOM 2204 O O . ARG A 1 274 ? -29.951 -8.874 26.825 1.00 95.44 274 ARG A O 1
ATOM 2211 N N . ASP A 1 275 ? -32.076 -8.152 27.061 1.00 95.94 275 ASP A N 1
ATOM 2212 C CA . ASP A 1 275 ? -32.371 -8.044 25.633 1.00 95.94 275 ASP A CA 1
ATOM 2213 C C . ASP A 1 275 ? -31.533 -6.932 24.979 1.00 95.94 275 ASP A C 1
ATOM 2215 O O . ASP A 1 275 ? -30.933 -7.157 23.926 1.00 95.94 275 ASP A O 1
ATOM 2219 N N . GLU A 1 276 ? -31.365 -5.784 25.646 1.00 95.88 276 GLU A N 1
ATOM 2220 C CA . GLU A 1 276 ? -30.454 -4.715 25.206 1.00 95.88 276 GLU A CA 1
ATOM 2221 C C . GLU A 1 276 ? -28.994 -5.190 25.113 1.00 95.88 276 GLU A C 1
ATOM 2223 O O . GLU A 1 276 ? -28.311 -4.947 24.115 1.00 95.88 276 GLU A O 1
ATOM 2228 N N . LEU A 1 277 ? -28.502 -5.923 26.121 1.00 91.44 277 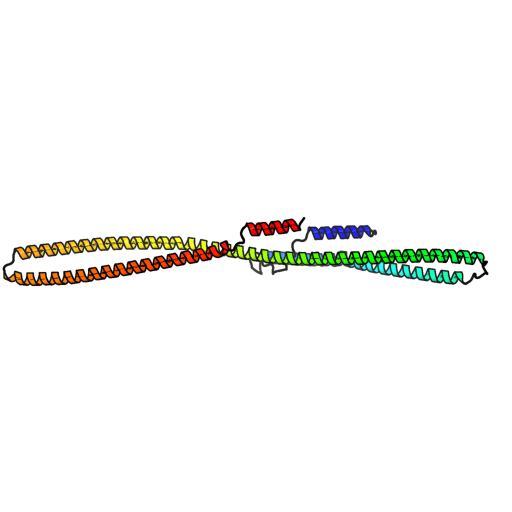LEU A N 1
ATOM 2229 C CA . LEU A 1 277 ? -27.155 -6.506 26.087 1.00 91.44 277 LEU A CA 1
ATOM 2230 C C . LEU A 1 277 ? -26.987 -7.523 24.951 1.00 91.44 277 LEU A C 1
ATOM 2232 O O . LEU A 1 277 ? -25.906 -7.601 24.361 1.00 91.44 277 LEU A O 1
ATOM 2236 N N . HIS A 1 278 ? -28.018 -8.316 24.654 1.00 93.56 278 HIS A N 1
ATOM 2237 C CA . HIS A 1 278 ? -28.001 -9.245 23.526 1.00 93.56 278 HIS A CA 1
ATOM 2238 C C . HIS A 1 278 ? -27.954 -8.508 22.183 1.00 93.56 278 HIS A C 1
ATOM 2240 O O . HIS A 1 278 ? -27.133 -8.870 21.339 1.00 93.56 278 HIS A O 1
ATOM 2246 N N . ALA A 1 279 ? -28.749 -7.449 22.014 1.00 93.56 279 ALA A N 1
ATOM 2247 C CA . ALA A 1 279 ? -28.727 -6.613 20.816 1.00 93.56 279 ALA A CA 1
ATOM 2248 C C . ALA A 1 279 ? -27.345 -5.970 20.590 1.00 93.56 279 ALA A C 1
ATOM 2250 O O . ALA A 1 279 ? -26.788 -6.067 19.498 1.00 93.56 279 ALA A O 1
ATOM 2251 N N . LEU A 1 280 ? -26.737 -5.404 21.640 1.00 92.50 280 LEU A N 1
ATOM 2252 C CA . LEU A 1 280 ? -25.399 -4.804 21.559 1.00 92.50 280 LEU A CA 1
ATOM 2253 C C . LEU A 1 280 ? -24.308 -5.827 21.214 1.00 92.50 280 LEU A C 1
ATOM 2255 O O . LEU A 1 280 ? -23.388 -5.524 20.455 1.00 92.50 280 LEU A O 1
ATOM 2259 N N . ARG A 1 281 ? -24.389 -7.052 21.749 1.00 92.00 281 ARG A N 1
ATOM 2260 C CA . ARG A 1 281 ? -23.447 -8.126 21.386 1.00 92.00 281 ARG A CA 1
ATOM 2261 C C . ARG A 1 281 ? -23.546 -8.488 19.910 1.00 92.00 281 ARG A C 1
ATOM 2263 O O . ARG A 1 281 ? -22.509 -8.644 19.271 1.00 92.00 281 ARG A O 1
ATOM 2270 N N . GLN A 1 282 ? -24.763 -8.588 19.379 1.00 93.75 282 GLN A N 1
ATOM 2271 C CA . GLN A 1 282 ? -24.977 -8.872 17.965 1.00 93.75 282 GLN A CA 1
ATOM 2272 C C . GLN A 1 282 ? -24.388 -7.762 17.080 1.00 93.75 282 GLN A C 1
ATOM 2274 O O . GLN A 1 282 ? -23.697 -8.064 16.112 1.00 93.75 282 GLN A O 1
ATOM 2279 N N . GLU A 1 283 ? -24.566 -6.491 17.448 1.00 91.69 283 GLU A N 1
ATOM 2280 C CA . GLU A 1 283 ? -23.980 -5.366 16.707 1.00 91.69 283 GLU A CA 1
ATOM 2281 C C . GLU A 1 283 ? -22.440 -5.413 16.701 1.00 91.69 283 GLU A C 1
ATOM 2283 O O . GLU A 1 283 ? -21.810 -5.220 15.660 1.00 91.69 283 GLU A O 1
ATOM 2288 N N . VAL A 1 284 ? -21.811 -5.739 17.835 1.00 90.88 284 VAL A N 1
ATOM 2289 C CA . VAL A 1 284 ? -20.349 -5.919 17.913 1.00 90.88 284 VAL A CA 1
ATOM 2290 C C . VAL A 1 284 ? -19.883 -7.096 17.046 1.00 90.88 284 VAL A C 1
ATOM 2292 O O . VAL A 1 284 ? -18.878 -6.987 16.339 1.00 90.88 284 VAL A O 1
ATOM 2295 N N . GLU A 1 285 ? -20.599 -8.221 17.057 1.00 91.50 285 GLU A N 1
ATOM 2296 C CA . GLU A 1 285 ? -20.291 -9.371 16.199 1.00 91.50 285 GLU A CA 1
ATOM 2297 C C . GLU A 1 285 ? -20.414 -9.012 14.710 1.00 91.50 285 GLU A C 1
ATOM 2299 O O . GLU A 1 285 ? -19.511 -9.306 13.924 1.00 91.50 285 GLU A O 1
ATOM 2304 N N . GLU A 1 286 ? -21.461 -8.292 14.315 1.00 90.00 286 GLU A N 1
ATOM 2305 C CA . GLU A 1 286 ? -21.642 -7.815 12.942 1.00 90.00 286 GLU A CA 1
ATOM 2306 C C . GLU A 1 286 ? -20.522 -6.851 12.517 1.00 90.00 286 GLU A C 1
ATOM 2308 O O . GLU A 1 286 ? -19.952 -7.008 11.431 1.00 90.00 286 GLU A O 1
ATOM 2313 N N . GLN A 1 287 ? -20.125 -5.912 13.385 1.00 85.88 287 GLN A N 1
ATOM 2314 C CA . GLN A 1 287 ? -19.008 -4.997 13.124 1.00 85.88 287 GLN A CA 1
ATOM 2315 C C . GLN A 1 287 ? -17.669 -5.732 13.002 1.00 85.88 287 GLN A C 1
ATOM 2317 O O . GLN A 1 287 ? -16.867 -5.420 12.118 1.00 85.88 287 GLN A O 1
ATOM 2322 N N . THR A 1 288 ? -17.406 -6.728 13.852 1.00 87.00 288 THR A N 1
ATOM 2323 C CA . THR A 1 288 ? -16.171 -7.523 13.758 1.00 87.00 288 THR A CA 1
ATOM 2324 C C . THR A 1 288 ? -16.144 -8.369 12.486 1.00 87.00 288 THR A C 1
ATOM 2326 O O . THR A 1 288 ? -15.106 -8.422 11.824 1.00 87.00 288 THR A O 1
ATOM 2329 N N . MET A 1 289 ? -17.278 -8.943 12.064 1.00 85.38 289 MET A N 1
ATOM 2330 C CA . MET A 1 289 ? -17.388 -9.639 10.779 1.00 85.38 289 MET A CA 1
ATOM 2331 C C . MET A 1 289 ? -17.230 -8.695 9.581 1.00 85.38 289 MET A C 1
ATOM 2333 O O . MET A 1 289 ? -16.569 -9.066 8.609 1.00 85.38 289 MET A O 1
ATOM 2337 N N . MET A 1 290 ? -17.799 -7.485 9.622 1.00 83.19 290 MET A N 1
ATOM 2338 C CA . MET A 1 290 ? -17.602 -6.475 8.574 1.00 83.19 290 MET A CA 1
ATOM 2339 C C . MET A 1 290 ? -16.138 -6.046 8.476 1.00 83.19 290 MET A C 1
ATOM 2341 O O . MET A 1 290 ? -15.577 -6.052 7.382 1.00 83.19 290 MET A O 1
ATOM 2345 N N . ASN A 1 291 ? -15.494 -5.751 9.606 1.00 77.56 291 ASN A N 1
ATOM 2346 C CA . ASN A 1 291 ? -14.077 -5.394 9.645 1.00 77.56 291 ASN A CA 1
ATOM 2347 C C . ASN A 1 291 ? -13.189 -6.533 9.129 1.00 77.56 291 ASN A C 1
ATOM 2349 O O . ASN A 1 291 ? -12.253 -6.292 8.368 1.00 77.56 291 ASN A O 1
ATOM 2353 N N . PHE A 1 292 ? -13.506 -7.779 9.485 1.00 79.38 292 PHE A N 1
ATOM 2354 C CA . PHE A 1 292 ? -12.799 -8.956 8.988 1.00 79.38 292 PHE A CA 1
ATOM 2355 C C . PHE A 1 292 ? -12.981 -9.148 7.475 1.00 79.38 292 PHE A C 1
ATOM 2357 O O . PHE A 1 292 ? -12.008 -9.388 6.761 1.00 79.38 292 PHE A O 1
ATOM 2364 N N . LYS A 1 293 ? -14.203 -8.972 6.953 1.00 73.94 293 LYS A N 1
ATOM 2365 C CA . LYS A 1 293 ? -14.471 -8.992 5.504 1.00 73.94 293 LYS A CA 1
ATOM 2366 C C . LYS A 1 293 ? -13.728 -7.879 4.766 1.00 73.94 293 LYS A C 1
ATOM 2368 O O . LYS A 1 293 ? -13.180 -8.137 3.701 1.00 73.94 293 LYS A O 1
ATOM 2373 N N . MET A 1 294 ? -13.663 -6.677 5.337 1.00 73.75 294 MET A N 1
ATOM 2374 C CA . MET A 1 294 ? -12.921 -5.549 4.767 1.00 73.75 294 MET A CA 1
ATOM 2375 C C . MET A 1 294 ? -11.411 -5.819 4.714 1.00 73.75 294 MET A C 1
ATOM 2377 O O . MET A 1 294 ? -10.760 -5.439 3.749 1.00 73.75 294 MET A O 1
ATOM 2381 N N . TRP A 1 295 ? -10.859 -6.530 5.700 1.00 74.75 295 TRP A N 1
ATOM 2382 C CA . TRP A 1 295 ? -9.462 -6.981 5.692 1.00 74.75 295 TRP A CA 1
ATOM 2383 C C . TRP A 1 295 ? -9.174 -8.104 4.689 1.00 74.75 295 TRP A C 1
ATOM 2385 O O . TRP A 1 295 ? -8.053 -8.215 4.198 1.00 74.75 295 TRP A O 1
ATOM 2395 N N . LEU A 1 296 ? -10.163 -8.947 4.386 1.00 65.38 296 LEU A N 1
ATOM 2396 C CA . LEU A 1 296 ? -10.016 -10.051 3.434 1.00 65.38 296 LEU A CA 1
ATOM 2397 C C . LEU A 1 296 ? -10.268 -9.647 1.977 1.00 65.38 296 LEU A C 1
ATOM 2399 O O . LEU A 1 296 ? -9.708 -10.281 1.084 1.00 65.38 296 LEU A O 1
ATOM 2403 N N . ALA A 1 297 ? -11.060 -8.601 1.728 1.00 60.34 297 ALA A N 1
ATOM 2404 C CA . ALA A 1 297 ? -11.371 -8.128 0.377 1.00 60.34 297 ALA A CA 1
ATOM 2405 C C . ALA A 1 297 ? -10.121 -7.843 -0.495 1.00 60.34 297 ALA A C 1
ATOM 2407 O O . ALA A 1 297 ? -10.101 -8.301 -1.640 1.00 60.34 297 ALA A O 1
ATOM 2408 N N . PRO A 1 298 ? -9.028 -7.233 0.018 1.00 57.66 298 PRO A N 1
ATOM 2409 C CA . PRO A 1 298 ? -7.801 -7.035 -0.758 1.00 57.66 298 PRO A CA 1
ATOM 2410 C C . PRO A 1 298 ? -7.048 -8.341 -1.061 1.00 57.66 298 PRO A C 1
ATOM 2412 O O . PRO A 1 298 ? -6.301 -8.409 -2.033 1.00 57.66 298 PRO A O 1
ATOM 2415 N N . MET A 1 299 ? -7.224 -9.398 -0.254 1.00 53.16 299 MET A N 1
ATOM 2416 C CA . MET A 1 299 ? -6.570 -10.691 -0.502 1.00 53.16 299 MET A CA 1
ATOM 2417 C C . MET A 1 299 ? -7.299 -11.533 -1.552 1.00 53.16 299 MET A C 1
ATOM 2419 O O . MET A 1 299 ? -6.663 -12.332 -2.236 1.00 53.16 299 MET A O 1
ATOM 2423 N N . THR A 1 300 ? -8.616 -11.369 -1.706 1.00 53.66 300 THR A N 1
ATOM 2424 C CA . THR A 1 300 ? -9.399 -12.113 -2.708 1.00 53.66 300 THR A CA 1
ATOM 2425 C C . THR A 1 300 ? -9.286 -11.549 -4.123 1.00 53.66 300 THR A C 1
ATOM 2427 O O . THR A 1 300 ? -9.570 -12.269 -5.078 1.00 53.66 300 THR A O 1
ATOM 2430 N N . GLU A 1 301 ? -8.832 -10.302 -4.268 1.00 50.94 301 GLU A N 1
ATOM 2431 C CA . GLU A 1 301 ? -8.549 -9.675 -5.567 1.00 50.94 301 GLU A CA 1
ATOM 2432 C C . GLU A 1 301 ? -7.085 -9.810 -6.008 1.00 50.94 301 GLU A C 1
ATOM 2434 O O . GLU A 1 301 ? -6.735 -9.366 -7.103 1.00 50.94 301 GLU A O 1
ATOM 2439 N N . MET A 1 302 ? -6.222 -10.483 -5.231 1.00 50.94 302 MET A N 1
ATOM 2440 C CA . MET A 1 302 ? -4.927 -10.885 -5.776 1.00 50.94 302 MET A CA 1
ATOM 2441 C C . MET A 1 302 ? -5.166 -11.843 -6.949 1.00 50.94 302 MET A C 1
ATOM 2443 O O . MET A 1 302 ? -5.809 -12.885 -6.763 1.00 50.94 302 MET A O 1
ATOM 2447 N N . PRO A 1 303 ? -4.661 -11.534 -8.161 1.00 53.19 303 PRO A N 1
ATOM 2448 C CA . PRO A 1 303 ? -4.801 -12.420 -9.299 1.00 53.19 303 PRO A CA 1
ATOM 2449 C C . PRO A 1 303 ? -4.226 -13.771 -8.893 1.00 53.19 303 PRO A C 1
ATOM 2451 O O . PRO A 1 303 ? -3.052 -13.878 -8.541 1.00 53.19 303 PRO A O 1
ATOM 2454 N N . SER A 1 304 ? -5.104 -14.780 -8.888 1.00 60.72 304 SER A N 1
ATOM 2455 C CA . SER A 1 304 ? -4.803 -16.189 -8.644 1.00 60.72 304 SER A CA 1
ATOM 2456 C C . SER A 1 304 ? -3.366 -16.508 -9.058 1.00 60.72 304 SER A C 1
ATOM 2458 O O . SER A 1 304 ? -2.979 -16.161 -10.169 1.00 60.72 304 SER A O 1
ATOM 2460 N N . SER A 1 305 ? -2.579 -17.182 -8.213 1.00 57.69 305 SER A N 1
ATOM 2461 C CA . SER A 1 305 ? -1.192 -17.593 -8.514 1.00 57.69 305 SER A CA 1
ATOM 2462 C C . SER A 1 305 ? -1.025 -18.163 -9.939 1.00 57.69 305 SER A C 1
ATOM 2464 O O . SER A 1 305 ? -0.005 -17.959 -10.592 1.00 57.69 305 SER A O 1
ATOM 2466 N N . THR A 1 306 ? -2.076 -18.779 -10.485 1.00 62.47 306 THR A N 1
ATOM 2467 C CA . THR A 1 306 ? -2.180 -19.219 -11.881 1.00 62.47 306 THR A CA 1
ATOM 2468 C C . THR A 1 306 ? -2.098 -18.104 -12.940 1.00 62.47 306 THR A C 1
ATOM 2470 O O . THR A 1 306 ? -1.492 -18.314 -13.988 1.00 62.47 306 THR A O 1
ATOM 2473 N N . ALA A 1 307 ? -2.691 -16.933 -12.706 1.00 63.56 307 ALA A N 1
ATOM 2474 C CA . ALA A 1 307 ? -2.604 -15.751 -13.565 1.00 63.56 307 ALA A CA 1
ATOM 2475 C C . ALA A 1 307 ? -1.202 -15.123 -13.523 1.00 63.56 307 ALA A C 1
ATOM 2477 O O . ALA A 1 307 ? -0.641 -14.830 -14.578 1.00 63.56 307 ALA A O 1
ATOM 2478 N N . LEU A 1 308 ? -0.590 -15.034 -12.337 1.00 62.88 308 LEU A N 1
ATOM 2479 C CA . LEU A 1 308 ? 0.792 -14.563 -12.187 1.00 62.88 308 LEU A CA 1
ATOM 2480 C C . LEU A 1 308 ? 1.787 -15.527 -12.867 1.00 62.88 308 LEU A C 1
ATOM 2482 O O . LEU A 1 308 ? 2.683 -15.104 -13.592 1.00 62.88 308 LEU A O 1
ATOM 2486 N N . MET A 1 309 ? 1.562 -16.840 -12.748 1.00 70.75 309 MET A N 1
ATOM 2487 C CA . MET A 1 309 ? 2.363 -17.867 -13.429 1.00 70.75 309 MET A CA 1
ATOM 2488 C C . MET A 1 309 ? 2.167 -17.889 -14.953 1.00 70.75 309 MET A C 1
ATOM 2490 O O . MET A 1 309 ? 3.103 -18.230 -15.677 1.00 70.75 309 MET A O 1
ATOM 2494 N N . ARG A 1 310 ? 0.985 -17.520 -15.471 1.00 72.75 310 ARG A N 1
ATOM 2495 C CA . ARG A 1 310 ? 0.785 -17.324 -16.920 1.00 72.75 310 ARG A CA 1
ATOM 2496 C C . ARG A 1 310 ? 1.498 -16.081 -17.429 1.00 72.75 310 ARG A C 1
ATOM 2498 O O . ARG A 1 310 ? 2.069 -16.149 -18.510 1.00 72.75 310 ARG A O 1
ATOM 2505 N N . TYR A 1 311 ? 1.500 -14.994 -16.661 1.00 69.06 311 TYR A N 1
ATOM 2506 C CA . TYR A 1 311 ? 2.228 -13.777 -17.019 1.00 69.06 311 TYR A CA 1
ATOM 2507 C C . TYR A 1 311 ? 3.742 -14.034 -17.089 1.00 69.06 311 TYR A C 1
ATOM 2509 O O . TYR A 1 311 ? 4.382 -13.695 -18.080 1.00 69.06 311 TYR A O 1
ATOM 2517 N N . ILE A 1 312 ? 4.290 -14.752 -16.102 1.00 71.06 312 ILE A N 1
ATOM 2518 C CA . ILE A 1 312 ? 5.711 -15.135 -16.078 1.00 71.06 312 ILE A CA 1
ATOM 2519 C C . ILE A 1 312 ? 6.061 -16.080 -17.240 1.00 71.06 312 ILE A C 1
ATOM 2521 O O . ILE A 1 312 ? 7.071 -15.875 -17.909 1.00 71.06 312 ILE A O 1
ATOM 2525 N N . ARG A 1 313 ? 5.221 -17.084 -17.543 1.00 75.50 313 ARG A N 1
ATOM 2526 C CA . ARG A 1 313 ? 5.456 -17.969 -18.703 1.00 75.50 313 ARG A CA 1
ATOM 2527 C C . ARG A 1 313 ? 5.315 -17.261 -20.046 1.00 75.50 313 ARG A C 1
ATOM 2529 O O . ARG A 1 313 ? 6.040 -17.610 -20.970 1.00 75.50 313 ARG A O 1
ATOM 2536 N N . GLY A 1 314 ? 4.399 -16.301 -20.162 1.00 74.56 314 GLY A N 1
ATOM 2537 C CA . GLY A 1 314 ? 4.242 -15.492 -21.370 1.00 74.56 314 GLY A CA 1
ATOM 2538 C C . GLY A 1 314 ? 5.495 -14.672 -21.665 1.00 74.56 314 GLY A C 1
ATOM 2539 O O . GLY A 1 314 ? 5.965 -14.666 -22.797 1.00 74.56 314 GLY A O 1
ATOM 2540 N N . HIS A 1 315 ? 6.092 -14.071 -20.632 1.00 64.44 315 HIS A N 1
ATOM 2541 C CA . HIS A 1 315 ? 7.346 -13.323 -20.763 1.00 64.44 315 HIS A CA 1
ATOM 2542 C C . HIS A 1 315 ? 8.563 -14.217 -21.039 1.00 64.44 315 HIS A C 1
ATOM 2544 O O . HIS A 1 315 ? 9.403 -13.859 -21.856 1.00 64.44 315 HIS A O 1
ATOM 2550 N N . GLN A 1 316 ? 8.641 -15.417 -20.453 1.00 66.00 316 GLN A N 1
ATOM 2551 C CA . GLN A 1 316 ? 9.717 -16.372 -20.770 1.00 66.00 316 GLN A CA 1
ATOM 2552 C C . GLN A 1 316 ? 9.657 -16.921 -22.204 1.00 66.00 316 GLN A C 1
ATOM 2554 O O . GLN A 1 316 ? 10.696 -17.257 -22.761 1.00 66.00 316 GLN A O 1
ATOM 2559 N N . ALA A 1 317 ? 8.470 -17.004 -22.810 1.00 65.81 317 ALA A N 1
ATOM 2560 C CA . ALA A 1 317 ? 8.313 -17.448 -24.195 1.00 65.81 317 ALA A CA 1
ATOM 2561 C C . ALA A 1 317 ? 8.66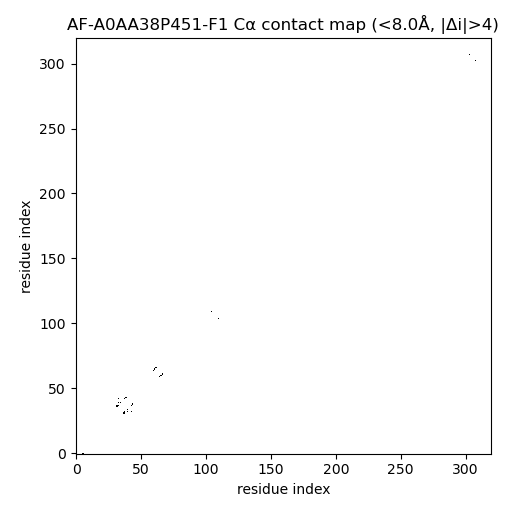9 -16.368 -25.231 1.00 65.81 317 ALA A C 1
ATOM 2563 O O . ALA A 1 317 ? 8.882 -16.702 -26.388 1.00 65.81 317 ALA A O 1
ATOM 2564 N N . LEU A 1 318 ? 8.727 -15.094 -24.830 1.00 61.94 318 LEU A N 1
ATOM 2565 C CA . LEU A 1 318 ? 9.151 -13.979 -25.687 1.00 61.94 318 LEU A CA 1
ATOM 2566 C C . LEU A 1 318 ? 10.670 -13.741 -25.651 1.00 61.94 318 LEU A C 1
ATOM 2568 O O . LEU A 1 318 ? 11.190 -12.994 -26.471 1.00 61.94 318 LEU A O 1
ATOM 2572 N N . LEU A 1 319 ? 11.375 -14.371 -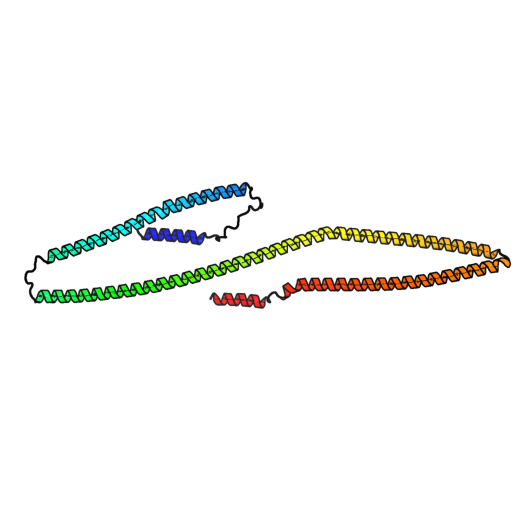24.707 1.00 55.81 319 LEU A N 1
ATOM 2573 C CA . LEU A 1 319 ? 12.830 -14.282 -24.537 1.00 55.81 319 LEU A CA 1
ATOM 2574 C C . LEU A 1 319 ? 13.601 -15.436 -25.214 1.00 55.81 319 LEU A C 1
ATOM 2576 O O . LEU A 1 319 ? 14.820 -15.523 -25.056 1.00 55.81 319 LEU A O 1
ATOM 2580 N N . HIS A 1 320 ? 12.916 -16.310 -25.958 1.00 53.91 320 HIS A N 1
ATOM 2581 C CA . HIS A 1 320 ? 13.491 -17.419 -26.730 1.00 53.91 320 HIS A CA 1
ATOM 2582 C C . HIS A 1 320 ? 13.089 -17.337 -28.199 1.00 53.91 320 HIS A C 1
ATOM 2584 O O . HIS A 1 320 ? 13.954 -17.661 -29.042 1.00 53.91 320 HIS A O 1
#

Radius of gyration: 54.57 Å; Cα contacts (8 Å, |Δi|>4): 14; chains: 1; bounding box: 114×42×163 Å

Sequence (320 aa):
MNSPEDLKEVIEQLRQAFTSGIAPVHSFSTQTCCCQRDDCENYRGWQDMRSHLEEKITIMIGAVWLKPLEESLINVELDIGHALTRHYQDLVQQRTETEESNLPMGVEDNQVQISELIKRKQDLERQLNQASVLNDINEASLDKLHEELQEALKSIAHLSADNANFVEVMNERDDLRQELDVKSAKAKQTEPKLHAEVLRLQHELEQYTLQQMDFKRSLLQSAKAQIQRLYNKLSLTTASESTELTKSLEAVCIINEELKQHNEELKSLLVDARDELHALRQEVEEQTMMNFKMWLAPMTEMPSSTALMRYIRGHQALLH

Secondary structure (DSSP, 8-state):
---HHHHHHHHHHHHHHHHTT------------TT--TT-HHHHHHHHHHHHHHHHHHHHIIIIIIHHHHHHHHHHHHHHHHHHHHHHHHHHHHHHHHHTT-----HHHHHHHHHHHHHHHHHHHHHHHHHHHHHHHHHHHHHHHHHHHHHHHHHHHHHHHHHHHHHHHHHHHHHHHHHHHHHHHHHHHHHHHHHHHHHHHHHHHHHHHHHHHHHHHHHHHHHHHHHHHHHHHHTT--TTHHHHHHHHHHHHHHHHHHHHHHHHHHHHHHHHHHHHHHHHHHHHHHHHHHHHHHHHHHHHTS--HHHHHHHHHHHHHH--

Mean predicted aligned error: 19.61 Å